Protein AF-A0A6P7JGG3-F1 (afdb_monomer_lite)

Secondary structure (DSSP, 8-state):
-------HHHHHHHHHHHHHHHHHHHHHHHHHHHHHHHHHHHHHHHHHHHHHHHHHHHHHHHHHHHH--SSS-HHHHHHHHHHHHHHHHHHHHHHHHHHHHHHHHHHHHHHHHHHHHHHHHHHHHHHT------HHHHHHHHHHHHHHHHHHHHHHHHHHHHHHHHHHHHHHHHTTGGGSS------------------------------------------------HHHHHHHHHHHHHHHHHHHT---

Structure (mmCIF, N/CA/C/O backbone):
data_AF-A0A6P7JGG3-F1
#
_entry.id   AF-A0A6P7JGG3-F1
#
loop_
_atom_site.group_PDB
_atom_site.id
_atom_site.type_symbol
_atom_site.label_atom_id
_atom_site.label_alt_id
_atom_site.label_comp_id
_atom_site.label_asym_id
_atom_site.label_entity_id
_atom_site.label_seq_id
_atom_site.pdbx_PDB_ins_code
_atom_site.Cartn_x
_atom_site.Cartn_y
_atom_site.Cartn_z
_atom_site.occupancy
_atom_site.B_iso_or_equiv
_atom_site.auth_seq_id
_atom_site.auth_comp_id
_atom_site.auth_asym_id
_atom_site.auth_atom_id
_atom_site.pdbx_PDB_model_num
ATOM 1 N N . MET A 1 1 ? 47.538 18.571 -33.234 1.00 37.59 1 MET A N 1
ATOM 2 C CA . MET A 1 1 ? 46.471 18.242 -32.267 1.00 37.59 1 MET A CA 1
ATOM 3 C C . MET A 1 1 ? 45.326 17.675 -33.091 1.00 37.59 1 MET A C 1
ATOM 5 O O . MET A 1 1 ? 44.664 18.436 -33.781 1.00 37.59 1 MET A O 1
ATOM 9 N N . ILE A 1 2 ? 45.233 16.349 -33.192 1.00 40.16 2 ILE A N 1
ATOM 10 C CA . ILE A 1 2 ? 44.242 15.682 -34.046 1.00 40.16 2 ILE A CA 1
ATOM 11 C C . ILE A 1 2 ? 42.928 15.669 -33.264 1.00 40.16 2 ILE A C 1
ATOM 13 O O . ILE A 1 2 ? 42.864 15.048 -32.204 1.00 40.16 2 ILE A O 1
ATOM 17 N N . LEU A 1 3 ? 41.918 16.399 -33.749 1.00 48.12 3 LEU A N 1
ATOM 18 C CA . LEU A 1 3 ? 40.534 16.155 -33.352 1.00 48.12 3 LEU A CA 1
ATOM 19 C C . LEU A 1 3 ? 40.230 14.716 -33.769 1.00 48.12 3 LEU A C 1
ATOM 21 O O . LEU A 1 3 ? 40.235 14.414 -34.960 1.00 48.12 3 LEU A O 1
ATOM 25 N N . GLY A 1 4 ? 40.063 13.829 -32.789 1.00 48.59 4 GLY A N 1
ATOM 26 C CA . GLY A 1 4 ? 39.589 12.477 -33.036 1.00 48.59 4 GLY A CA 1
ATOM 27 C C . GLY A 1 4 ? 38.212 12.570 -33.673 1.00 48.59 4 GLY A C 1
ATOM 28 O O . GLY A 1 4 ? 37.260 12.989 -33.018 1.00 48.59 4 GLY A O 1
ATOM 29 N N . ASP A 1 5 ? 38.147 12.246 -34.958 1.00 53.75 5 ASP A N 1
ATOM 30 C CA . ASP A 1 5 ? 36.911 12.100 -35.710 1.00 53.75 5 ASP A CA 1
ATOM 31 C C . ASP A 1 5 ? 36.180 10.889 -35.120 1.00 53.75 5 ASP A C 1
ATOM 33 O O . ASP A 1 5 ? 36.550 9.737 -35.359 1.00 53.75 5 ASP A O 1
ATOM 37 N N . VAL A 1 6 ? 35.249 11.146 -34.199 1.00 65.31 6 VAL A N 1
ATOM 38 C CA . VAL A 1 6 ? 34.440 10.089 -33.594 1.00 65.31 6 VAL A CA 1
ATOM 39 C C . VAL A 1 6 ? 33.504 9.595 -34.685 1.00 65.31 6 VAL A C 1
ATOM 41 O O . VAL A 1 6 ? 32.584 10.315 -35.067 1.00 65.31 6 VAL A O 1
ATOM 44 N N . ASP A 1 7 ? 33.764 8.386 -35.187 1.00 78.81 7 ASP A N 1
ATOM 45 C CA . ASP A 1 7 ? 32.981 7.750 -36.245 1.00 78.81 7 ASP A CA 1
ATOM 46 C C . ASP A 1 7 ? 31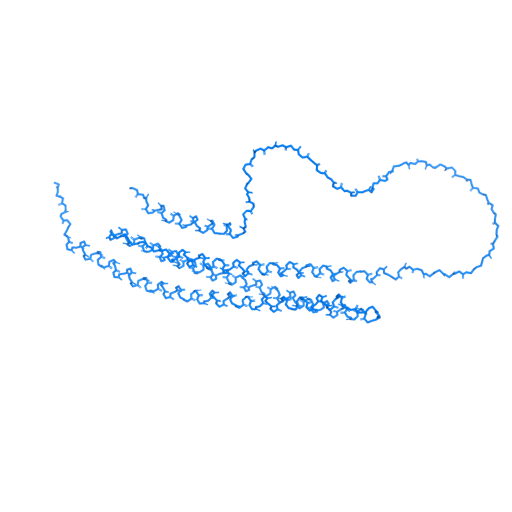.476 7.828 -35.914 1.00 78.81 7 ASP A C 1
ATOM 48 O O . ASP A 1 7 ? 31.027 7.194 -34.950 1.00 78.81 7 ASP A O 1
ATOM 52 N N . PRO A 1 8 ? 30.672 8.576 -36.691 1.00 74.50 8 PRO A N 1
ATOM 53 C CA . PRO A 1 8 ? 29.234 8.697 -36.470 1.00 74.50 8 PRO A CA 1
ATOM 54 C C . PRO A 1 8 ? 28.506 7.343 -36.448 1.00 74.50 8 PRO A C 1
ATOM 56 O O . PRO A 1 8 ? 27.479 7.212 -35.775 1.00 74.50 8 PRO A O 1
ATOM 59 N N . GLY A 1 9 ? 29.044 6.329 -37.141 1.00 77.94 9 GLY A N 1
ATOM 60 C CA . GLY A 1 9 ? 28.531 4.957 -37.129 1.00 77.94 9 GLY A CA 1
ATOM 61 C C . GLY A 1 9 ? 28.692 4.263 -35.773 1.00 77.94 9 GLY A C 1
ATOM 62 O O . GLY A 1 9 ? 27.780 3.558 -35.326 1.00 77.94 9 GLY A O 1
ATOM 63 N N . SER A 1 10 ? 29.800 4.522 -35.073 1.00 84.44 10 SER A N 1
ATOM 64 C CA . SER A 1 10 ? 30.042 4.018 -33.714 1.00 84.44 10 SER A CA 1
ATOM 65 C C . SER A 1 10 ? 29.063 4.616 -32.697 1.00 84.44 10 SER A C 1
ATOM 67 O O . SER A 1 10 ? 28.413 3.877 -31.963 1.00 84.44 10 SER A O 1
ATOM 69 N N . ILE A 1 11 ? 28.826 5.934 -32.757 1.00 88.25 11 ILE A N 1
ATOM 70 C CA . ILE A 1 11 ? 27.898 6.644 -31.858 1.00 88.25 11 ILE A CA 1
ATOM 71 C C . ILE A 1 11 ? 26.465 6.122 -32.012 1.00 88.25 11 ILE A C 1
ATOM 73 O O . ILE A 1 11 ? 25.738 5.967 -31.027 1.00 88.25 11 ILE A O 1
ATOM 77 N N . LEU A 1 12 ? 26.027 5.873 -33.250 1.00 90.06 12 LEU A N 1
ATOM 78 C CA . LEU A 1 12 ? 24.691 5.342 -33.515 1.00 90.06 12 LEU A CA 1
ATOM 79 C C . LEU A 1 12 ? 24.536 3.919 -32.967 1.00 90.06 12 LEU A C 1
ATOM 81 O O . LEU A 1 12 ? 23.508 3.601 -32.366 1.00 90.06 12 LEU A O 1
ATOM 85 N N . THR A 1 13 ? 25.562 3.087 -33.144 1.00 93.12 13 THR A N 1
ATOM 86 C CA . THR A 1 13 ? 25.585 1.707 -32.644 1.00 93.12 13 THR A CA 1
ATOM 87 C C . THR A 1 13 ? 25.530 1.677 -31.116 1.00 93.12 13 THR A C 1
ATOM 89 O O . THR A 1 13 ? 24.724 0.939 -30.550 1.00 93.12 13 THR A O 1
ATOM 92 N N . ASP A 1 14 ? 26.289 2.545 -30.447 1.00 91.31 14 ASP A N 1
ATOM 93 C CA . ASP A 1 14 ? 26.294 2.662 -28.986 1.00 91.31 14 ASP A CA 1
ATOM 94 C C . ASP A 1 14 ? 24.931 3.109 -28.441 1.00 91.31 14 ASP A C 1
ATOM 96 O O . ASP A 1 14 ? 24.417 2.542 -27.473 1.00 91.31 14 ASP A O 1
ATOM 100 N N . LYS A 1 15 ? 24.293 4.091 -29.092 1.00 92.31 15 LYS A N 1
ATOM 101 C CA . LYS A 1 15 ? 22.939 4.539 -28.727 1.00 92.31 15 LYS A CA 1
ATOM 102 C C . LYS A 1 15 ? 21.902 3.436 -28.916 1.00 92.31 15 LYS A C 1
ATOM 104 O O . LYS A 1 15 ? 21.047 3.259 -28.049 1.00 92.31 15 LYS A O 1
ATOM 109 N N . LEU A 1 16 ? 21.981 2.682 -30.012 1.00 93.31 16 LEU A N 1
ATOM 110 C CA . LEU A 1 16 ? 21.083 1.555 -30.256 1.00 93.31 16 LEU A CA 1
ATOM 111 C C . LEU A 1 16 ? 21.273 0.462 -29.197 1.00 93.31 16 LEU A C 1
ATOM 113 O O . LEU A 1 16 ? 20.293 -0.025 -28.635 1.00 93.31 16 LEU A O 1
ATOM 117 N N . GLN A 1 17 ? 22.520 0.127 -28.867 1.00 95.06 17 GLN A N 1
ATOM 118 C CA . GLN A 1 17 ? 22.839 -0.853 -27.831 1.00 95.06 17 GLN A CA 1
ATOM 119 C C . GLN A 1 17 ? 22.318 -0.419 -26.453 1.00 95.06 17 GLN A C 1
ATOM 121 O O . GLN A 1 17 ? 21.745 -1.230 -25.714 1.00 95.06 17 GLN A O 1
ATOM 126 N N . LEU A 1 18 ? 22.460 0.867 -26.121 1.00 93.62 18 LEU A N 1
ATOM 127 C CA . LEU A 1 18 ? 21.906 1.450 -24.903 1.00 93.62 18 LEU A CA 1
ATOM 128 C C . LEU A 1 18 ? 20.377 1.331 -24.873 1.00 93.62 18 LEU A C 1
ATOM 130 O O . LEU A 1 18 ? 19.822 0.882 -23.870 1.00 93.62 18 LEU A O 1
ATOM 134 N N . MET A 1 19 ? 19.693 1.671 -25.971 1.00 93.56 19 MET A N 1
ATOM 135 C CA . MET A 1 19 ? 18.235 1.543 -26.080 1.00 93.56 19 MET A CA 1
ATOM 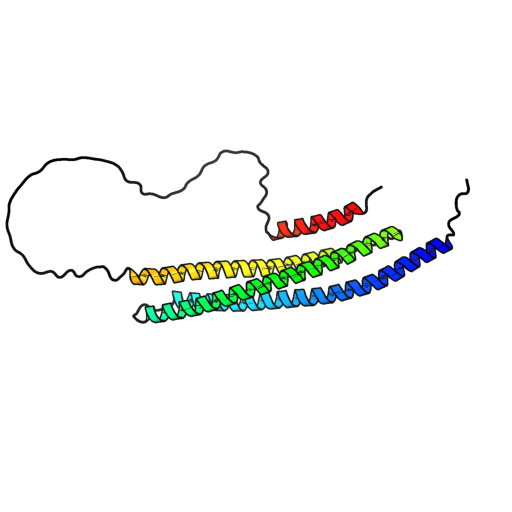136 C C . MET A 1 19 ? 17.771 0.091 -25.933 1.00 93.56 19 MET A C 1
ATOM 138 O O . MET A 1 19 ? 16.826 -0.171 -25.191 1.00 93.56 19 MET A O 1
ATOM 142 N N . CYS A 1 20 ? 18.447 -0.860 -26.581 1.00 95.56 20 CYS A N 1
ATOM 143 C CA . CYS A 1 20 ? 18.144 -2.287 -26.457 1.00 95.56 20 CYS A CA 1
ATOM 144 C C . CYS A 1 20 ? 18.268 -2.765 -25.003 1.00 95.56 20 CYS A C 1
ATOM 146 O O . CYS A 1 20 ? 17.348 -3.390 -24.473 1.00 95.56 20 CYS A O 1
ATOM 148 N N . THR A 1 21 ? 19.367 -2.407 -24.336 1.00 95.94 21 THR A N 1
ATOM 149 C CA . THR A 1 21 ? 19.616 -2.757 -22.928 1.00 95.94 21 THR A CA 1
ATOM 150 C C . THR A 1 21 ? 18.568 -2.131 -22.006 1.00 95.94 21 THR A C 1
ATOM 152 O O . THR A 1 21 ? 18.028 -2.792 -21.115 1.00 95.94 21 THR A O 1
ATOM 155 N N . TYR A 1 22 ? 18.231 -0.862 -22.244 1.00 95.50 22 TYR A N 1
ATOM 156 C CA . TYR A 1 22 ? 17.195 -0.151 -21.508 1.00 95.50 22 TYR A CA 1
ATOM 157 C C . TYR A 1 22 ? 15.828 -0.824 -21.642 1.00 95.50 22 TYR A C 1
ATOM 159 O O . TYR A 1 22 ? 15.164 -1.041 -20.632 1.00 95.50 22 TYR A O 1
ATOM 167 N N . LEU A 1 23 ? 15.408 -1.184 -22.858 1.00 96.12 23 LEU A N 1
ATOM 168 C CA . LEU A 1 23 ? 14.112 -1.824 -23.090 1.00 96.12 23 LEU A CA 1
ATOM 169 C C . LEU A 1 23 ? 14.029 -3.193 -22.407 1.00 96.12 23 LEU A C 1
ATOM 171 O O . LEU A 1 23 ? 13.027 -3.485 -21.755 1.00 96.12 23 LEU A O 1
ATOM 175 N N . GLN A 1 24 ? 15.094 -3.994 -22.480 1.00 97.31 24 GLN A N 1
ATOM 176 C CA . GLN A 1 24 ? 15.172 -5.279 -21.778 1.00 97.31 24 GLN A CA 1
ATOM 177 C C . GLN A 1 24 ? 15.047 -5.103 -20.261 1.00 97.31 24 GLN A C 1
ATOM 179 O O . GLN A 1 24 ? 14.218 -5.761 -19.626 1.00 97.31 24 GLN A O 1
ATOM 184 N N . LYS A 1 25 ? 15.811 -4.168 -19.678 1.00 96.38 25 LYS A N 1
ATOM 185 C CA . LYS A 1 25 ? 15.722 -3.849 -18.248 1.00 96.38 25 LYS A CA 1
ATOM 186 C C . LYS A 1 25 ? 14.329 -3.335 -17.880 1.00 96.38 25 LYS A C 1
ATOM 188 O O . LYS A 1 25 ? 13.762 -3.778 -16.887 1.00 96.38 25 LYS A O 1
ATOM 193 N N . ARG A 1 26 ? 13.751 -2.449 -18.696 1.00 96.12 26 ARG A N 1
ATOM 194 C CA . ARG A 1 26 ? 12.430 -1.851 -18.469 1.00 96.12 26 ARG A CA 1
ATOM 195 C C . ARG A 1 26 ? 11.332 -2.908 -18.432 1.00 96.12 26 ARG A C 1
ATOM 197 O O . ARG A 1 26 ? 10.485 -2.830 -17.550 1.00 96.12 26 ARG A O 1
ATOM 204 N N . ILE A 1 27 ? 11.358 -3.898 -19.326 1.00 98.00 27 ILE A N 1
ATOM 205 C CA . ILE A 1 27 ? 10.413 -5.025 -19.291 1.00 98.00 27 ILE A CA 1
ATOM 206 C C . ILE A 1 27 ? 10.531 -5.769 -17.957 1.00 98.00 27 ILE A C 1
ATOM 208 O O . ILE A 1 27 ? 9.524 -5.969 -17.284 1.00 98.00 27 ILE A O 1
ATOM 212 N N . GLY A 1 28 ? 11.753 -6.111 -17.536 1.00 98.19 28 GLY A N 1
ATOM 213 C CA . GLY A 1 28 ? 11.986 -6.787 -16.257 1.00 98.19 28 GLY A CA 1
ATOM 214 C C . GLY A 1 28 ? 11.465 -5.987 -15.060 1.00 98.19 28 GLY A C 1
ATOM 215 O O . GLY A 1 28 ? 10.723 -6.519 -14.236 1.00 98.19 28 GLY A O 1
ATOM 216 N N . THR A 1 29 ? 11.785 -4.694 -14.994 1.00 97.94 29 THR A N 1
ATOM 217 C CA . THR A 1 29 ? 11.333 -3.817 -13.907 1.00 97.94 29 THR A CA 1
ATOM 218 C C . THR A 1 29 ? 9.812 -3.632 -13.909 1.00 97.94 29 THR A C 1
ATOM 220 O O . THR A 1 29 ? 9.207 -3.631 -12.841 1.00 97.94 29 THR A O 1
ATOM 223 N N . LEU A 1 30 ? 9.170 -3.538 -15.079 1.00 98.12 30 LEU A N 1
ATOM 224 C CA . LEU A 1 30 ? 7.706 -3.482 -15.188 1.00 98.12 30 LEU A CA 1
ATOM 225 C C . LEU A 1 30 ? 7.044 -4.789 -14.733 1.00 98.12 30 LEU A C 1
ATOM 227 O O . LEU A 1 30 ? 6.028 -4.749 -14.046 1.00 98.12 30 LEU A O 1
ATOM 231 N N . CYS A 1 31 ? 7.625 -5.949 -15.047 1.00 98.44 31 CYS A N 1
ATOM 232 C CA . CYS A 1 31 ? 7.137 -7.223 -14.520 1.00 98.44 31 CYS A CA 1
ATOM 233 C C . CYS A 1 31 ? 7.241 -7.286 -12.991 1.00 98.44 31 CYS A C 1
ATOM 235 O O . CYS A 1 31 ? 6.327 -7.785 -12.338 1.00 98.44 31 CYS A O 1
ATOM 237 N N . THR A 1 32 ? 8.329 -6.772 -12.411 1.00 98.38 32 THR A N 1
ATOM 238 C CA . THR A 1 32 ? 8.454 -6.643 -10.952 1.00 98.38 32 THR A CA 1
ATOM 239 C C . THR A 1 32 ? 7.405 -5.686 -10.393 1.00 98.38 32 THR A C 1
ATOM 241 O O . THR A 1 32 ? 6.782 -6.022 -9.391 1.00 98.38 32 THR A O 1
ATOM 244 N N . LEU A 1 33 ? 7.152 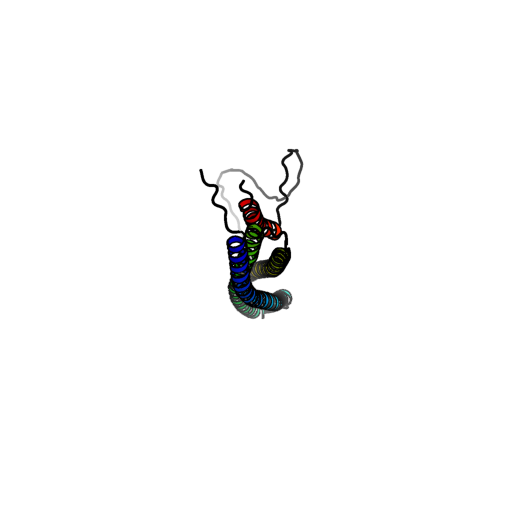-4.552 -11.061 1.00 98.38 33 LEU A N 1
ATOM 245 C CA . LEU A 1 33 ? 6.128 -3.587 -10.652 1.00 98.38 33 LEU A CA 1
ATOM 246 C C . LEU A 1 33 ? 4.747 -4.239 -10.560 1.00 98.38 33 LEU A C 1
ATOM 248 O O . LEU A 1 33 ? 4.066 -4.065 -9.559 1.00 98.38 33 LEU A O 1
ATOM 252 N N . ILE A 1 34 ? 4.356 -5.013 -11.574 1.00 98.31 34 ILE A N 1
ATOM 253 C CA . ILE A 1 34 ? 3.061 -5.710 -11.597 1.00 98.31 34 ILE A CA 1
ATOM 254 C C . ILE A 1 34 ? 2.919 -6.649 -10.394 1.00 98.31 34 ILE A C 1
ATOM 256 O O . ILE A 1 34 ? 1.852 -6.715 -9.792 1.00 98.31 34 ILE A O 1
ATOM 260 N N . LYS A 1 35 ? 3.991 -7.358 -10.021 1.00 98.12 35 LYS A N 1
ATOM 261 C CA . LYS A 1 35 ? 3.973 -8.269 -8.868 1.00 98.12 35 LYS A CA 1
ATOM 262 C C . LYS A 1 35 ? 3.781 -7.514 -7.556 1.00 98.12 35 LYS A C 1
ATOM 264 O O . LYS A 1 35 ? 2.840 -7.807 -6.831 1.00 98.12 35 LYS A O 1
ATOM 269 N N . VAL A 1 36 ? 4.627 -6.516 -7.288 1.00 97.94 36 VAL A N 1
ATOM 270 C CA . VAL A 1 36 ? 4.551 -5.751 -6.030 1.00 97.94 36 VAL A CA 1
ATOM 271 C C . VAL A 1 36 ? 3.258 -4.938 -5.925 1.00 97.94 36 VAL A C 1
ATOM 273 O O . VAL A 1 36 ? 2.760 -4.738 -4.823 1.00 97.94 36 VAL A O 1
ATOM 276 N N . GLN A 1 37 ? 2.685 -4.515 -7.057 1.00 97.88 37 GLN A N 1
ATOM 277 C CA . GLN A 1 37 ? 1.348 -3.922 -7.112 1.00 97.88 37 GLN A CA 1
ATOM 278 C C . GLN A 1 37 ? 0.261 -4.917 -6.726 1.00 97.88 37 GLN A C 1
ATOM 280 O O . GLN A 1 37 ? -0.554 -4.611 -5.865 1.00 97.88 37 GLN A O 1
ATOM 285 N N . GLY A 1 38 ? 0.283 -6.123 -7.298 1.00 97.94 38 GLY A N 1
ATOM 286 C CA . GLY A 1 38 ? -0.667 -7.171 -6.926 1.00 97.94 38 GLY A CA 1
ATOM 287 C C . GLY A 1 38 ? -0.612 -7.511 -5.434 1.00 97.94 38 GLY A C 1
ATOM 288 O O . GLY A 1 38 ? -1.657 -7.635 -4.798 1.00 97.94 38 GLY A O 1
ATOM 289 N N . ASP A 1 39 ? 0.591 -7.597 -4.860 1.00 97.75 39 ASP A N 1
ATOM 290 C CA . ASP A 1 39 ? 0.777 -7.850 -3.426 1.00 97.75 39 ASP A CA 1
ATOM 291 C C . ASP A 1 39 ? 0.241 -6.689 -2.567 1.00 97.75 39 ASP A C 1
ATOM 293 O O . ASP A 1 39 ? -0.447 -6.912 -1.567 1.00 97.75 39 ASP A O 1
ATOM 297 N N . PHE A 1 40 ? 0.505 -5.443 -2.975 1.00 98.06 40 PHE A N 1
ATOM 298 C CA . PHE A 1 40 ? -0.012 -4.251 -2.304 1.00 98.06 40 PHE A CA 1
ATOM 299 C C . PHE A 1 40 ? -1.546 -4.188 -2.346 1.00 98.06 40 PHE A C 1
ATOM 301 O O . PHE A 1 40 ? -2.178 -4.076 -1.296 1.00 98.06 40 PHE A O 1
ATOM 308 N N . GLU A 1 41 ? -2.153 -4.324 -3.526 1.00 97.69 41 GLU A N 1
ATOM 309 C CA . GLU A 1 41 ? -3.609 -4.299 -3.707 1.00 97.69 41 GLU A CA 1
ATOM 310 C C . GLU A 1 41 ? -4.301 -5.412 -2.911 1.00 97.69 41 GLU A C 1
ATOM 312 O O . GLU A 1 41 ? -5.319 -5.178 -2.249 1.00 97.69 41 GLU A O 1
ATOM 317 N N . ALA A 1 42 ? -3.738 -6.626 -2.931 1.00 97.44 42 ALA A N 1
ATOM 318 C CA . ALA A 1 42 ? -4.243 -7.741 -2.143 1.00 97.44 42 ALA A CA 1
ATOM 319 C C . ALA A 1 42 ? -4.191 -7.424 -0.643 1.00 97.44 42 ALA A C 1
ATOM 321 O O . ALA A 1 42 ? -5.184 -7.631 0.055 1.00 97.44 42 ALA A O 1
ATOM 322 N N . SER A 1 43 ? -3.076 -6.865 -0.161 1.00 97.00 43 SER A N 1
ATOM 323 C CA . SER A 1 43 ? -2.912 -6.472 1.240 1.00 97.00 43 SER A CA 1
ATOM 324 C C . SER A 1 43 ? -3.864 -5.346 1.659 1.00 97.00 43 SER A C 1
ATOM 326 O O . SER A 1 43 ? -4.407 -5.395 2.762 1.00 97.00 43 SER A O 1
ATOM 328 N N . VAL A 1 44 ? -4.090 -4.338 0.809 1.00 97.38 44 VAL A N 1
ATOM 329 C CA . VAL A 1 44 ? -5.046 -3.245 1.066 1.00 97.38 44 VAL A CA 1
ATOM 330 C C . VAL A 1 44 ? -6.463 -3.798 1.170 1.00 97.38 44 VAL A C 1
ATOM 332 O O . VAL A 1 44 ? -7.182 -3.501 2.124 1.00 97.38 44 VAL A O 1
ATOM 335 N N . LYS A 1 45 ? -6.868 -4.636 0.211 1.00 96.12 45 LYS A N 1
ATOM 336 C CA . LYS A 1 45 ? -8.203 -5.243 0.190 1.00 96.12 45 LYS A CA 1
ATOM 337 C C . LYS A 1 45 ? -8.448 -6.113 1.420 1.00 96.12 45 LYS A C 1
ATOM 339 O O . LYS A 1 45 ? -9.498 -6.005 2.048 1.00 96.12 45 LYS A O 1
ATOM 344 N N . ASP A 1 46 ? -7.472 -6.948 1.757 1.00 94.44 46 ASP A N 1
ATOM 345 C CA . ASP A 1 46 ? -7.476 -7.809 2.935 1.00 94.44 46 ASP A CA 1
ATOM 346 C C . ASP A 1 46 ? -7.630 -6.983 4.230 1.00 94.44 46 ASP A C 1
ATOM 348 O O . ASP A 1 46 ? -8.463 -7.295 5.087 1.00 94.44 46 ASP A O 1
ATOM 352 N N . MET A 1 47 ? -6.903 -5.865 4.337 1.00 95.50 47 MET A N 1
ATOM 353 C CA . MET A 1 47 ? -7.030 -4.933 5.457 1.00 95.50 47 MET A CA 1
ATOM 354 C C . MET A 1 47 ? -8.410 -4.279 5.539 1.00 95.50 47 MET A C 1
ATOM 356 O O . MET A 1 47 ? -9.001 -4.291 6.614 1.00 95.50 47 MET A O 1
ATOM 360 N N . LEU A 1 48 ? -8.944 -3.740 4.439 1.00 94.12 48 LEU A N 1
ATOM 361 C CA . LEU A 1 48 ? -10.263 -3.093 4.434 1.00 94.12 48 LEU A CA 1
ATOM 362 C C . LEU A 1 48 ? -11.371 -4.063 4.866 1.00 94.12 48 LEU A C 1
ATOM 364 O O . LEU A 1 48 ? -12.160 -3.737 5.747 1.00 94.12 48 LEU A O 1
ATOM 368 N N . GLN A 1 49 ? -11.373 -5.283 4.323 1.00 92.38 49 GLN A N 1
ATOM 369 C CA . GLN A 1 49 ? -12.339 -6.315 4.713 1.00 92.38 49 GLN A CA 1
ATOM 370 C C . GLN A 1 49 ? -12.205 -6.707 6.190 1.00 92.38 49 GLN A C 1
ATOM 372 O O . GLN A 1 49 ? -13.204 -6.922 6.877 1.00 92.38 49 GLN A O 1
ATOM 377 N N . GLY A 1 50 ? -10.970 -6.792 6.691 1.00 93.25 50 GLY A N 1
ATOM 378 C CA . GLY A 1 50 ? -10.705 -7.056 8.103 1.00 93.25 50 GLY A CA 1
ATOM 379 C C . GLY A 1 50 ? -11.207 -5.941 9.024 1.00 93.25 50 GLY A C 1
ATOM 380 O O . GLY A 1 50 ? -11.797 -6.227 10.065 1.00 93.25 50 GLY A O 1
ATOM 381 N N . LEU A 1 51 ? -11.020 -4.679 8.625 1.00 94.31 51 LEU A N 1
ATOM 382 C CA . LEU A 1 51 ? -11.496 -3.513 9.370 1.00 94.31 51 LEU A CA 1
ATOM 383 C C . LEU A 1 51 ? -13.020 -3.495 9.484 1.00 94.31 51 LEU A C 1
ATOM 385 O O . LEU A 1 51 ? -13.521 -3.309 10.589 1.00 94.31 51 LEU A O 1
ATOM 389 N N . ASP A 1 52 ? -13.746 -3.749 8.394 1.00 93.00 52 ASP A N 1
ATOM 390 C CA . ASP A 1 52 ? -15.214 -3.816 8.415 1.00 93.00 52 ASP A CA 1
ATOM 391 C C . ASP A 1 52 ? -15.710 -4.880 9.412 1.00 93.00 52 ASP A C 1
ATOM 393 O O . ASP A 1 52 ? -16.615 -4.637 10.214 1.00 93.00 52 ASP A O 1
ATOM 397 N N . GLY A 1 53 ? -15.069 -6.055 9.420 1.00 92.62 53 GLY A N 1
ATOM 398 C CA . GLY A 1 53 ? -15.402 -7.138 10.346 1.00 92.62 53 GLY A CA 1
ATOM 399 C C . GLY A 1 53 ? -15.091 -6.819 11.812 1.00 92.62 53 GLY A C 1
ATOM 400 O O . GLY A 1 53 ? -15.824 -7.253 12.702 1.00 92.62 53 GLY A O 1
ATOM 401 N N . LEU A 1 54 ? -14.020 -6.070 12.083 1.00 93.44 54 LEU A N 1
ATOM 402 C CA . LEU A 1 54 ? -13.679 -5.633 13.438 1.00 93.44 54 LEU A CA 1
ATOM 4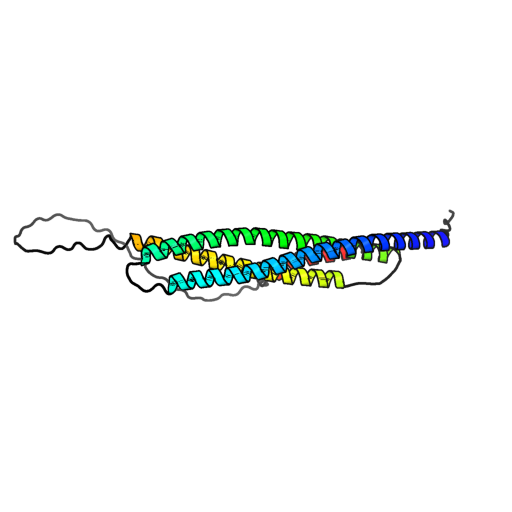03 C C . LEU A 1 54 ? -14.603 -4.525 13.942 1.00 93.44 54 LEU A C 1
ATOM 405 O O . LEU A 1 54 ? -14.983 -4.543 15.111 1.00 93.44 54 LEU A O 1
ATOM 409 N N . TRP A 1 55 ? -14.994 -3.598 13.068 1.00 95.56 55 TRP A N 1
ATOM 410 C CA . TRP A 1 55 ? -15.976 -2.567 13.387 1.00 95.56 55 TRP A CA 1
ATOM 411 C C . TRP A 1 55 ? -17.308 -3.174 13.824 1.00 95.56 55 TRP A C 1
ATOM 413 O O . TRP A 1 55 ? -17.822 -2.810 14.880 1.00 95.56 55 TRP A O 1
ATOM 423 N N . ALA A 1 56 ? -17.812 -4.158 13.076 1.00 93.75 56 ALA A N 1
ATOM 424 C CA . ALA A 1 56 ? -19.043 -4.863 13.428 1.00 93.75 56 ALA A CA 1
ATOM 425 C C . ALA A 1 56 ? -18.950 -5.569 14.796 1.00 93.75 56 ALA A C 1
ATOM 427 O O . ALA A 1 56 ? -19.876 -5.488 15.603 1.00 93.75 56 ALA A O 1
ATOM 428 N N . GLN A 1 57 ? -17.818 -6.220 15.091 1.00 92.06 57 GLN A N 1
ATOM 429 C CA . GLN A 1 57 ? -17.589 -6.873 16.388 1.00 92.06 57 GLN A CA 1
ATOM 430 C C . GLN A 1 57 ? -17.531 -5.872 17.546 1.00 92.06 57 GLN A C 1
ATOM 432 O O . GLN A 1 57 ? -18.087 -6.131 18.616 1.00 92.06 57 GLN A O 1
ATOM 437 N N . LEU A 1 58 ? -16.862 -4.733 17.346 1.00 93.44 58 LEU A N 1
ATOM 438 C CA . LEU A 1 58 ? -16.780 -3.680 18.354 1.00 93.44 58 LEU A CA 1
ATOM 439 C C . LEU A 1 58 ? -18.163 -3.076 18.637 1.00 93.44 58 LEU A C 1
ATOM 441 O O . LEU A 1 58 ? -18.512 -2.872 19.799 1.00 93.44 58 LEU A O 1
ATOM 445 N N . GLU A 1 59 ? -18.967 -2.840 17.599 1.00 93.12 59 GLU A N 1
ATOM 446 C CA . GLU A 1 59 ? -20.340 -2.347 17.740 1.00 93.12 59 GLU A CA 1
ATOM 447 C C . GLU A 1 59 ? -21.230 -3.347 18.493 1.00 93.12 59 GLU A C 1
ATOM 449 O O . GLU A 1 59 ? -21.937 -2.962 19.426 1.00 93.12 59 GLU A O 1
ATOM 454 N N . GLU A 1 60 ? -21.148 -4.640 18.163 1.00 91.00 60 GLU A N 1
ATOM 455 C CA . GLU A 1 60 ? -21.878 -5.695 18.874 1.00 91.00 60 GLU A CA 1
ATOM 456 C C . GLU A 1 60 ? -21.488 -5.750 20.359 1.00 91.00 60 GLU A C 1
ATOM 458 O O . GLU A 1 60 ? -22.350 -5.835 21.240 1.00 91.00 60 GLU A O 1
ATOM 463 N N . LEU A 1 61 ? -20.190 -5.682 20.664 1.00 89.19 61 LEU A N 1
ATOM 464 C CA . LEU A 1 61 ? -19.691 -5.628 22.037 1.00 89.19 61 LEU A CA 1
ATOM 465 C C . LEU A 1 61 ? -20.219 -4.401 22.784 1.00 89.19 61 LEU A C 1
ATOM 467 O O . LEU A 1 61 ? -20.729 -4.530 23.900 1.00 89.19 61 LEU A O 1
ATOM 471 N N . HIS A 1 62 ? -20.163 -3.229 22.156 1.00 88.50 62 HIS A N 1
ATOM 472 C CA . HIS A 1 62 ? -20.677 -1.993 22.732 1.00 88.50 62 HIS A CA 1
ATOM 473 C C . HIS A 1 62 ? -22.192 -2.065 22.989 1.00 88.50 62 HIS A C 1
ATOM 475 O O . HIS A 1 62 ? -22.666 -1.671 24.060 1.00 88.50 62 HIS A O 1
ATOM 481 N N . ALA A 1 63 ? -22.964 -2.634 22.060 1.00 86.50 63 ALA A N 1
ATOM 482 C CA . ALA A 1 63 ? -24.398 -2.866 22.224 1.00 86.50 63 ALA A CA 1
ATOM 483 C C . ALA A 1 63 ? -24.696 -3.819 23.393 1.00 86.50 63 ALA A C 1
ATOM 485 O O . ALA A 1 63 ? -25.594 -3.557 24.193 1.00 86.50 63 ALA A O 1
ATOM 486 N N . ARG A 1 64 ? -23.917 -4.897 23.556 1.00 84.31 64 ARG A N 1
ATOM 487 C CA . ARG A 1 64 ? -24.081 -5.838 24.677 1.00 84.31 64 ARG A CA 1
ATOM 488 C C . ARG A 1 64 ? -23.838 -5.180 26.035 1.00 84.31 64 ARG A C 1
ATOM 490 O O . ARG A 1 64 ? -24.600 -5.448 26.957 1.00 84.31 64 ARG A O 1
ATOM 497 N N . VAL A 1 65 ? -22.846 -4.294 26.150 1.00 81.12 65 VAL A N 1
ATOM 498 C CA . VAL A 1 65 ? -22.578 -3.533 27.389 1.00 81.12 65 VAL A CA 1
ATOM 499 C C . VAL A 1 65 ? -23.679 -2.518 27.686 1.00 81.12 65 VAL A C 1
ATOM 501 O O . VAL A 1 65 ? -24.091 -2.353 28.833 1.00 81.12 65 VAL A O 1
ATOM 504 N N . THR A 1 66 ? -24.161 -1.819 26.661 1.00 77.12 66 THR A N 1
ATOM 505 C CA . THR A 1 66 ? -25.116 -0.715 26.834 1.00 77.12 66 THR A CA 1
ATOM 506 C C . THR A 1 66 ? -26.562 -1.182 27.010 1.00 77.12 66 THR A C 1
ATOM 508 O O . THR A 1 66 ? -27.334 -0.514 27.698 1.00 77.12 66 THR A O 1
ATOM 511 N N . LEU A 1 67 ? -26.943 -2.332 26.443 1.00 70.88 67 LEU A N 1
ATOM 512 C CA . LEU A 1 67 ? -28.318 -2.850 26.463 1.00 70.88 67 LEU A CA 1
ATOM 513 C C . LEU A 1 67 ? -28.586 -3.893 27.560 1.00 70.88 67 LEU A C 1
ATOM 515 O O . LEU A 1 67 ? -29.728 -4.344 27.701 1.00 70.88 67 LEU A O 1
ATOM 519 N N . THR A 1 68 ? -27.586 -4.299 28.352 1.00 62.47 68 THR A N 1
ATOM 520 C CA . THR A 1 68 ? -27.798 -5.262 29.444 1.00 62.47 68 THR A CA 1
ATOM 521 C C . THR A 1 68 ? -28.788 -4.725 30.483 1.00 62.47 68 THR A C 1
ATOM 523 O O . THR A 1 68 ? -28.513 -3.793 31.235 1.00 62.47 68 THR A O 1
ATOM 526 N N . LYS A 1 69 ? -29.983 -5.328 30.511 1.00 53.47 69 LYS A N 1
ATOM 527 C CA . LYS A 1 69 ? -31.099 -4.968 31.393 1.00 53.47 69 LYS A CA 1
ATOM 528 C C . LYS A 1 69 ? -30.748 -5.246 32.858 1.00 53.47 69 LYS A C 1
ATOM 530 O O . LYS A 1 69 ? -30.406 -6.372 33.214 1.00 53.47 69 LYS A O 1
ATOM 535 N N . ARG A 1 70 ? -30.918 -4.218 33.695 1.00 50.50 70 ARG A N 1
ATOM 536 C CA . ARG A 1 70 ? -30.652 -4.219 35.138 1.00 50.50 70 ARG A CA 1
ATOM 537 C C . ARG A 1 70 ? -31.378 -5.359 35.860 1.00 50.50 70 ARG A C 1
ATOM 539 O O . ARG A 1 70 ? -32.603 -5.336 35.969 1.00 50.50 70 ARG A O 1
ATOM 546 N N . GLY A 1 71 ? -30.629 -6.342 36.360 1.00 47.94 71 GLY A N 1
ATOM 547 C CA . GLY A 1 71 ? -31.173 -7.441 37.162 1.00 47.94 71 GLY A CA 1
ATOM 548 C C . GLY A 1 71 ? -30.241 -8.647 37.270 1.00 47.94 71 GLY A C 1
ATOM 549 O O . GLY A 1 71 ? -30.229 -9.469 36.364 1.00 47.94 71 GLY A O 1
ATOM 550 N N . SER A 1 72 ? -29.486 -8.722 38.378 1.00 49.66 72 SER A N 1
ATOM 551 C CA . SER A 1 72 ? -28.780 -9.866 39.017 1.00 49.66 72 SER A CA 1
ATOM 552 C C . SER A 1 72 ? -27.918 -10.844 38.190 1.00 49.66 72 SER A C 1
ATOM 554 O O . SER A 1 72 ? -27.127 -11.581 38.771 1.00 49.66 72 SER A O 1
ATOM 556 N N . ARG A 1 73 ? -27.975 -10.827 36.856 1.00 54.38 73 ARG A N 1
ATOM 557 C CA . ARG A 1 73 ? -27.118 -11.574 35.917 1.00 54.38 73 ARG A CA 1
ATOM 558 C C . ARG A 1 73 ? -25.915 -10.749 35.430 1.00 54.38 73 ARG A C 1
ATOM 560 O O . ARG A 1 73 ? -25.141 -11.221 34.603 1.00 54.38 73 ARG A O 1
ATOM 567 N N . GLU A 1 74 ? -25.767 -9.527 35.946 1.00 60.16 74 GLU A N 1
ATOM 568 C CA . GLU A 1 74 ? -24.826 -8.497 35.482 1.00 60.16 74 GLU A CA 1
ATOM 569 C C . GLU A 1 74 ? -23.351 -8.900 35.634 1.00 60.16 74 GLU A C 1
ATOM 571 O O . GLU A 1 74 ? -22.573 -8.659 34.721 1.00 60.16 74 GLU A O 1
ATOM 576 N N . GLN A 1 75 ? -22.945 -9.574 36.717 1.00 60.72 75 GLN A N 1
ATOM 577 C CA . GLN A 1 75 ? -21.531 -9.951 36.904 1.00 60.72 75 GLN A CA 1
ATOM 578 C C . GLN A 1 75 ? -21.049 -11.028 35.921 1.00 60.72 75 GLN A C 1
ATOM 580 O O . GLN A 1 75 ? -19.948 -10.919 35.388 1.00 60.72 75 GLN A O 1
ATOM 585 N N . VAL A 1 76 ? -21.877 -12.040 35.635 1.00 59.31 76 VAL A N 1
ATOM 586 C CA . VAL A 1 76 ? -21.541 -13.089 34.652 1.00 59.31 76 VAL A CA 1
ATOM 587 C C . VAL A 1 76 ? -21.558 -12.521 33.227 1.00 59.31 76 VAL A C 1
ATOM 589 O O . VAL A 1 76 ? -20.733 -12.910 32.405 1.00 59.31 76 VAL A O 1
ATOM 592 N N . ALA A 1 77 ? -22.448 -11.561 32.944 1.00 71.44 77 ALA A N 1
ATOM 593 C CA . ALA A 1 77 ? -22.494 -10.868 31.657 1.00 71.44 77 ALA A CA 1
ATOM 594 C C . ALA A 1 77 ? -21.256 -9.982 31.424 1.00 71.44 77 ALA A C 1
ATOM 596 O O . ALA A 1 77 ? -20.689 -10.014 30.336 1.00 71.44 77 ALA A O 1
ATOM 597 N N . VAL A 1 78 ? -20.792 -9.253 32.446 1.00 74.19 78 VAL A N 1
ATOM 598 C CA . VAL A 1 78 ? -19.592 -8.404 32.349 1.00 74.19 78 VAL A CA 1
ATOM 599 C C . VAL A 1 78 ? -18.323 -9.239 32.167 1.00 74.19 78 VAL A C 1
ATOM 601 O O . VAL A 1 78 ? -17.503 -8.900 31.323 1.00 74.19 78 VAL A O 1
ATOM 604 N N . ALA A 1 79 ? -18.173 -10.358 32.884 1.00 77.50 79 ALA A N 1
ATOM 605 C CA . ALA A 1 79 ? -17.010 -11.237 32.722 1.00 77.50 79 ALA A CA 1
ATOM 606 C C . ALA A 1 79 ? -16.928 -11.865 31.316 1.00 77.50 79 ALA A C 1
ATOM 608 O O . ALA A 1 79 ? -15.842 -11.960 30.746 1.00 77.50 79 ALA A O 1
ATOM 609 N N . LEU A 1 80 ? -18.071 -12.251 30.736 1.00 80.94 80 LEU A N 1
ATOM 610 C CA . LEU A 1 80 ? -18.132 -12.768 29.365 1.00 80.94 80 LEU A CA 1
ATOM 611 C C . LEU A 1 80 ? -17.740 -11.692 28.342 1.00 80.94 80 LEU A C 1
ATOM 613 O O . LEU A 1 80 ? -16.922 -11.943 27.465 1.00 80.94 80 LEU A O 1
ATOM 617 N N . VAL A 1 81 ? -18.277 -10.478 28.489 1.00 84.00 81 VAL A N 1
ATOM 618 C CA . VAL A 1 81 ? -17.941 -9.349 27.611 1.00 84.00 81 VAL A CA 1
ATOM 619 C C . VAL A 1 81 ? -16.468 -8.950 27.738 1.00 84.00 81 VAL A C 1
ATOM 621 O O . VAL A 1 81 ? -15.845 -8.613 26.735 1.00 84.00 81 VAL A O 1
ATOM 624 N N . GLN A 1 82 ? -15.892 -9.024 28.940 1.00 83.06 82 GLN A N 1
ATOM 625 C CA . GLN A 1 82 ? -14.468 -8.772 29.163 1.00 83.06 82 GLN A CA 1
ATOM 626 C C . GLN A 1 82 ? -13.599 -9.760 28.372 1.00 83.06 82 GLN A C 1
ATOM 628 O O . GLN A 1 82 ? -12.671 -9.345 27.683 1.00 83.06 82 GLN A O 1
ATOM 633 N N . SER A 1 83 ? -13.933 -11.053 28.423 1.00 86.25 83 SER A N 1
ATOM 634 C CA . SER A 1 83 ? -13.206 -12.090 27.684 1.00 86.25 83 SER A CA 1
ATOM 635 C C . SER A 1 83 ? -13.332 -11.919 26.165 1.00 86.25 83 SER A C 1
ATOM 637 O O . SER A 1 83 ? -12.338 -12.033 25.446 1.00 86.25 83 SER A O 1
ATOM 639 N N . ASP A 1 84 ? -14.524 -11.584 25.668 1.00 86.19 84 ASP A N 1
ATOM 640 C CA . ASP A 1 84 ? -14.730 -11.298 24.244 1.00 86.19 84 ASP A CA 1
ATOM 641 C C . ASP A 1 84 ? -13.953 -10.046 23.797 1.00 86.19 84 ASP A C 1
ATOM 643 O O . ASP A 1 84 ? -13.408 -10.009 22.692 1.00 86.19 84 ASP A O 1
ATOM 647 N N . ALA A 1 85 ? -13.849 -9.031 24.660 1.00 87.31 85 ALA A N 1
ATOM 648 C CA . ALA A 1 85 ? -13.048 -7.844 24.390 1.00 87.31 85 ALA A CA 1
ATOM 649 C C . ALA A 1 85 ? -11.546 -8.179 24.331 1.00 87.31 85 ALA A C 1
ATOM 651 O O . ALA A 1 85 ? -10.873 -7.764 23.393 1.00 87.31 85 ALA A O 1
ATOM 652 N N . GLU A 1 86 ? -11.021 -8.987 25.259 1.00 88.75 86 GLU A N 1
ATOM 653 C CA . GLU A 1 86 ? -9.637 -9.506 25.225 1.00 88.75 86 GLU A CA 1
ATOM 654 C C . GLU A 1 86 ? -9.312 -10.243 23.916 1.00 88.75 86 GLU A C 1
ATOM 656 O O . GLU A 1 86 ? -8.243 -10.044 23.320 1.00 88.75 86 GLU A O 1
ATOM 661 N N . SER A 1 87 ? -10.261 -11.042 23.421 1.00 89.81 87 SER A N 1
ATOM 662 C CA . SER A 1 87 ? -10.164 -11.664 22.099 1.00 89.81 87 SER A CA 1
ATOM 663 C C . SER A 1 87 ? -10.061 -10.606 20.993 1.00 89.81 87 SER A C 1
ATOM 665 O O . SER A 1 87 ? -9.123 -10.646 20.190 1.00 89.81 87 SER A O 1
ATOM 667 N N . LEU A 1 88 ? -10.941 -9.595 20.997 1.00 89.94 88 LEU A N 1
ATOM 668 C CA . LEU A 1 88 ? -10.913 -8.499 20.023 1.00 89.94 88 LEU A CA 1
ATOM 669 C C . LEU A 1 88 ? -9.563 -7.754 20.022 1.00 89.94 88 LEU A C 1
ATOM 671 O O . LEU A 1 88 ? -9.000 -7.523 18.951 1.00 89.94 88 LEU A O 1
ATOM 675 N N . PHE A 1 89 ? -8.982 -7.453 21.190 1.00 88.19 89 PHE A N 1
ATOM 676 C CA . PHE A 1 89 ? -7.661 -6.805 21.293 1.00 88.19 89 PHE A CA 1
ATOM 677 C C . PHE A 1 89 ? -6.543 -7.634 20.657 1.00 88.19 89 PHE A C 1
ATOM 679 O O . PHE A 1 89 ? -5.635 -7.095 20.010 1.00 88.19 89 PHE A O 1
ATOM 686 N N . THR A 1 90 ? -6.620 -8.956 20.796 1.00 90.19 90 THR A N 1
ATOM 687 C CA . THR A 1 90 ? -5.670 -9.871 20.159 1.00 90.19 90 THR A CA 1
ATOM 688 C C . THR A 1 90 ? -5.786 -9.796 18.633 1.00 90.19 90 THR A C 1
ATOM 690 O O . THR A 1 90 ? -4.770 -9.713 17.933 1.00 90.19 90 THR A O 1
ATOM 693 N N . VAL A 1 91 ? -7.009 -9.739 18.097 1.00 91.06 91 VAL A N 1
ATOM 694 C CA . VAL A 1 91 ? -7.246 -9.620 16.648 1.00 91.06 91 VAL A CA 1
ATOM 695 C C . VAL A 1 91 ? -6.830 -8.244 16.106 1.00 91.06 91 VAL A C 1
ATOM 697 O O . VAL A 1 91 ? -6.230 -8.173 15.026 1.00 91.06 91 VAL A O 1
ATOM 700 N N . VAL A 1 92 ? -7.061 -7.158 16.852 1.00 92.44 92 VAL A N 1
ATOM 701 C CA . VAL A 1 92 ? -6.581 -5.803 16.510 1.00 92.44 92 VAL A CA 1
ATOM 702 C C . VAL A 1 92 ? -5.049 -5.771 16.454 1.00 92.44 92 VAL A C 1
ATOM 704 O O . VAL A 1 92 ? -4.463 -5.260 15.496 1.00 92.44 92 VAL A O 1
ATOM 707 N N . SER A 1 93 ? -4.376 -6.412 17.413 1.00 90.75 93 SER A N 1
ATOM 708 C CA . SER A 1 93 ? -2.911 -6.540 17.422 1.00 90.75 93 SER A CA 1
ATOM 709 C C . SER A 1 93 ? -2.377 -7.329 16.221 1.00 90.75 93 SER A C 1
ATOM 711 O O . SER A 1 93 ? -1.307 -7.021 15.691 1.00 90.75 93 SER A O 1
ATOM 713 N N . HIS A 1 94 ? -3.120 -8.332 15.749 1.00 91.56 94 HIS A N 1
ATOM 714 C CA . HIS A 1 94 ? -2.798 -9.040 14.510 1.00 91.56 94 HIS A CA 1
ATOM 715 C C . HIS A 1 94 ? -2.973 -8.144 13.271 1.00 91.56 94 HIS A C 1
ATOM 717 O O . HIS A 1 94 ? -2.117 -8.144 12.385 1.00 91.56 94 HIS A O 1
ATOM 723 N N . HIS A 1 95 ? -4.025 -7.322 13.219 1.00 92.69 95 HIS A N 1
ATOM 724 C CA . HIS A 1 95 ? -4.240 -6.373 12.120 1.00 92.69 95 HIS A CA 1
ATOM 725 C C . HIS A 1 95 ? -3.153 -5.301 12.037 1.00 92.69 95 HIS A C 1
ATOM 727 O O . HIS A 1 95 ? -2.758 -4.929 10.937 1.00 92.69 95 HIS A O 1
ATOM 733 N N . ARG A 1 96 ? -2.567 -4.887 13.165 1.00 94.88 96 ARG A N 1
ATOM 734 C CA . ARG A 1 96 ? -1.371 -4.031 13.156 1.00 94.88 96 ARG A CA 1
ATOM 735 C C . ARG A 1 96 ? -0.213 -4.640 12.363 1.00 94.88 96 ARG A C 1
ATOM 737 O O . ARG A 1 96 ? 0.470 -3.923 11.638 1.00 94.88 96 ARG A O 1
ATOM 744 N N . LYS A 1 97 ? 0.019 -5.951 12.479 1.00 93.56 97 LYS A N 1
ATOM 745 C CA . LYS A 1 97 ? 1.073 -6.628 11.703 1.00 93.56 97 LYS A CA 1
ATOM 746 C C . LYS A 1 97 ? 0.746 -6.624 10.209 1.00 93.56 97 LYS A C 1
ATOM 748 O O . LYS A 1 97 ? 1.627 -6.367 9.398 1.00 93.56 97 LYS A O 1
ATOM 753 N N . ARG A 1 98 ? -0.522 -6.829 9.843 1.00 93.69 98 ARG A N 1
ATOM 754 C CA . ARG A 1 98 ? -0.983 -6.737 8.445 1.00 93.69 98 ARG A CA 1
ATOM 755 C C . ARG A 1 98 ? -0.851 -5.318 7.883 1.00 93.69 98 ARG A C 1
ATOM 757 O O . ARG A 1 98 ? -0.405 -5.160 6.753 1.00 93.69 98 ARG A O 1
ATOM 764 N N . LEU A 1 99 ? -1.112 -4.284 8.687 1.00 96.12 99 LEU A N 1
ATOM 765 C CA . LEU A 1 99 ? -0.845 -2.892 8.310 1.00 96.12 99 LEU A CA 1
ATOM 766 C C . LEU A 1 99 ? 0.651 -2.656 8.026 1.00 96.12 99 LEU A C 1
ATOM 768 O O . LEU A 1 99 ? 0.996 -1.990 7.052 1.00 96.12 99 LEU A O 1
ATOM 772 N N . GLN A 1 100 ? 1.547 -3.237 8.832 1.00 95.81 100 GLN A N 1
ATOM 773 C CA . GLN A 1 100 ? 2.994 -3.177 8.586 1.00 95.81 100 GLN A CA 1
ATOM 774 C C . GLN A 1 100 ? 3.390 -3.881 7.280 1.00 95.81 100 GLN A C 1
ATOM 776 O O . GLN A 1 100 ? 4.226 -3.357 6.545 1.00 95.81 100 GLN A O 1
ATOM 781 N N . SER A 1 101 ? 2.779 -5.027 6.961 1.00 94.38 101 SER A N 1
ATOM 782 C CA . SER A 1 101 ? 2.964 -5.695 5.666 1.00 94.38 101 SER A CA 1
ATOM 783 C C . SER A 1 101 ? 2.491 -4.819 4.504 1.00 94.38 101 SER A C 1
ATOM 785 O O . SER A 1 101 ? 3.230 -4.640 3.540 1.00 94.38 101 SER A O 1
ATOM 787 N N . CYS A 1 102 ? 1.322 -4.187 4.627 1.00 96.12 102 CYS A N 1
ATOM 788 C CA . CYS A 1 102 ? 0.805 -3.253 3.625 1.00 96.12 102 CYS A CA 1
ATOM 789 C C . CYS A 1 102 ? 1.781 -2.091 3.370 1.00 96.12 102 CYS A C 1
ATOM 791 O O . CYS A 1 102 ? 2.060 -1.741 2.223 1.00 96.12 102 CYS A O 1
ATOM 793 N N . HIS A 1 103 ? 2.361 -1.537 4.439 1.00 97.38 103 HIS A N 1
ATOM 794 C CA . HIS A 1 103 ? 3.383 -0.496 4.351 1.00 97.38 103 HIS A CA 1
ATOM 795 C C . HIS A 1 103 ? 4.675 -0.993 3.676 1.00 97.38 103 HIS A C 1
ATOM 797 O O . HIS A 1 103 ? 5.295 -0.264 2.900 1.00 97.38 103 HIS A O 1
ATOM 803 N N . ALA A 1 104 ? 5.089 -2.238 3.937 1.00 97.62 104 ALA A N 1
ATOM 804 C CA . ALA A 1 104 ? 6.239 -2.840 3.265 1.00 97.62 104 ALA A CA 1
ATOM 805 C C . ALA A 1 104 ? 6.002 -2.972 1.750 1.00 97.62 104 ALA A C 1
ATOM 807 O O . ALA A 1 104 ? 6.847 -2.544 0.968 1.00 97.62 104 ALA A O 1
ATOM 808 N N . HIS A 1 105 ? 4.825 -3.447 1.331 1.00 97.06 105 HIS A N 1
ATOM 809 C CA . HIS A 1 105 ? 4.471 -3.539 -0.089 1.00 97.06 105 HIS A CA 1
ATOM 810 C C . HIS A 1 105 ? 4.404 -2.166 -0.777 1.00 97.06 105 HIS A C 1
ATOM 812 O O . HIS A 1 105 ? 4.905 -2.011 -1.893 1.00 97.06 105 HIS A O 1
ATOM 818 N N . LEU A 1 106 ? 3.871 -1.138 -0.100 1.00 97.81 106 LEU A N 1
ATOM 819 C CA . LEU A 1 106 ? 3.902 0.245 -0.598 1.00 97.81 106 LEU A CA 1
ATOM 820 C C . LEU A 1 106 ? 5.342 0.717 -0.846 1.00 97.81 106 LEU A C 1
ATOM 822 O O . LEU A 1 106 ? 5.643 1.319 -1.883 1.00 97.81 106 LEU A O 1
ATOM 826 N N . LYS A 1 107 ? 6.247 0.431 0.094 1.00 98.06 107 LYS A N 1
ATOM 827 C CA . LYS A 1 107 ? 7.666 0.780 -0.021 1.00 98.06 107 LYS A CA 1
ATOM 828 C C . LYS A 1 107 ? 8.326 0.067 -1.203 1.00 98.06 107 LYS A C 1
ATOM 830 O O . LYS A 1 107 ? 9.034 0.720 -1.971 1.00 98.06 107 LYS A O 1
ATOM 835 N N . ASP A 1 108 ? 8.061 -1.223 -1.378 1.00 97.94 108 ASP A N 1
ATOM 836 C CA . ASP A 1 108 ? 8.595 -2.005 -2.495 1.00 97.94 108 ASP A CA 1
ATOM 837 C C . ASP A 1 108 ? 8.094 -1.456 -3.839 1.00 97.94 108 ASP A C 1
ATOM 839 O O . ASP A 1 108 ? 8.893 -1.193 -4.742 1.00 97.94 108 ASP A O 1
ATOM 843 N N . SER A 1 109 ? 6.791 -1.168 -3.957 1.00 97.69 109 SER A N 1
ATOM 844 C CA . SER A 1 109 ? 6.225 -0.519 -5.148 1.00 97.69 109 SER A CA 1
ATOM 845 C C . SER A 1 109 ? 6.867 0.844 -5.411 1.00 97.69 109 SER A C 1
ATOM 847 O O . SER A 1 109 ? 7.197 1.163 -6.554 1.00 97.69 109 SER A O 1
ATOM 849 N N . THR A 1 110 ? 7.088 1.645 -4.369 1.00 97.62 110 THR A N 1
ATOM 850 C CA . THR A 1 110 ? 7.732 2.962 -4.483 1.00 97.62 110 THR A CA 1
ATOM 851 C C . THR A 1 110 ? 9.155 2.840 -5.023 1.00 97.62 110 THR A C 1
ATOM 853 O O . THR A 1 110 ? 9.538 3.582 -5.928 1.00 97.62 110 THR A O 1
ATOM 856 N N . GLN A 1 111 ? 9.934 1.880 -4.521 1.00 98.06 111 GLN A N 1
ATOM 857 C CA . GLN A 1 111 ? 11.303 1.648 -4.976 1.00 98.06 111 GLN A CA 1
ATOM 858 C C . GLN A 1 111 ? 11.348 1.261 -6.461 1.00 98.06 111 GLN A C 1
ATOM 860 O O . GLN A 1 111 ? 12.175 1.778 -7.216 1.00 98.06 111 GLN A O 1
ATOM 865 N N . VAL A 1 112 ? 10.438 0.391 -6.905 1.00 98.19 112 VAL A N 1
ATOM 866 C CA . VAL A 1 112 ? 10.362 -0.013 -8.316 1.00 98.19 112 VAL A CA 1
ATOM 867 C C . VAL A 1 112 ? 9.975 1.171 -9.212 1.00 98.19 112 VAL A C 1
ATOM 869 O O . VAL A 1 112 ? 10.579 1.363 -10.269 1.00 98.19 112 VAL A O 1
ATOM 872 N N . LEU A 1 113 ? 9.027 2.012 -8.789 1.00 97.56 113 LEU A N 1
ATOM 873 C CA . LEU A 1 113 ? 8.628 3.215 -9.533 1.00 97.56 113 LEU A CA 1
ATOM 874 C C . LEU A 1 113 ? 9.761 4.244 -9.644 1.00 97.56 113 LEU A C 1
ATOM 876 O O . LEU A 1 113 ? 9.956 4.849 -10.705 1.00 97.56 113 LEU A O 1
ATOM 880 N N . GLN A 1 114 ? 10.554 4.403 -8.583 1.00 96.25 114 GLN A N 1
ATOM 881 C CA . GLN A 1 114 ? 11.750 5.245 -8.598 1.00 96.25 114 GLN A CA 1
ATOM 882 C C . GLN A 1 114 ? 12.792 4.728 -9.596 1.00 96.25 114 GLN A C 1
ATOM 884 O O . GLN A 1 114 ? 13.325 5.518 -10.374 1.00 96.25 114 GLN A O 1
ATOM 889 N N . GLU A 1 115 ? 13.032 3.417 -9.643 1.00 96.19 115 GLU A N 1
ATOM 890 C CA . GLU A 1 115 ? 13.960 2.801 -10.602 1.00 96.19 115 GLU A CA 1
ATOM 891 C C . GLU A 1 115 ? 13.491 2.977 -12.058 1.00 96.19 115 GLU A C 1
ATOM 893 O O . GLU A 1 115 ? 14.286 3.294 -12.950 1.00 96.19 115 GLU A O 1
ATOM 898 N N . ILE A 1 116 ? 12.188 2.822 -12.321 1.00 95.62 116 ILE A N 1
ATOM 899 C CA . ILE A 1 116 ? 11.599 3.055 -13.652 1.00 95.62 116 ILE A CA 1
ATOM 900 C C . ILE A 1 116 ? 11.799 4.507 -14.080 1.00 95.62 116 ILE A C 1
ATOM 902 O O . ILE A 1 116 ? 12.226 4.765 -15.209 1.00 95.62 116 ILE A O 1
ATOM 906 N N . THR A 1 117 ? 11.516 5.448 -13.182 1.00 94.44 117 THR A N 1
ATOM 907 C CA . THR A 1 117 ? 11.674 6.880 -13.449 1.00 94.44 117 THR A CA 1
ATOM 908 C C . THR A 1 117 ? 13.137 7.221 -13.702 1.00 94.44 117 THR A C 1
ATOM 910 O O . THR A 1 117 ? 13.471 7.854 -14.703 1.00 94.44 117 THR A O 1
ATOM 913 N N . TRP A 1 118 ? 14.028 6.781 -12.813 1.00 93.81 118 TRP A N 1
ATOM 914 C CA . TRP A 1 118 ? 15.451 7.078 -12.901 1.00 93.81 118 TRP A CA 1
ATOM 915 C C . TRP A 1 118 ? 16.062 6.522 -14.190 1.00 93.81 118 TRP A C 1
ATOM 917 O O . TRP A 1 118 ? 16.709 7.261 -14.933 1.00 93.81 118 TRP A O 1
ATOM 927 N N . SER A 1 119 ? 15.801 5.249 -14.503 1.00 93.00 119 SER A N 1
ATOM 928 C CA . SER A 1 119 ? 16.329 4.604 -15.712 1.00 93.00 119 SER A CA 1
ATOM 929 C C . SER A 1 119 ? 15.803 5.243 -16.999 1.00 93.00 119 SER A C 1
ATOM 931 O O . SER A 1 119 ? 16.544 5.353 -17.980 1.00 93.00 119 SER A O 1
ATOM 933 N N . HIS A 1 120 ? 14.546 5.696 -17.000 1.00 93.00 120 HIS A N 1
ATOM 934 C CA . HIS A 1 120 ? 13.957 6.422 -18.118 1.00 93.00 120 HIS A CA 1
ATOM 935 C C . HIS A 1 120 ? 14.630 7.777 -18.331 1.00 93.00 120 HIS A C 1
ATOM 937 O O . HIS A 1 120 ? 15.138 8.020 -19.423 1.00 93.00 120 HIS A O 1
ATOM 943 N N . THR A 1 121 ? 14.721 8.606 -17.290 1.00 91.31 121 THR A N 1
ATOM 944 C CA . THR A 1 121 ? 15.382 9.918 -17.353 1.00 91.31 121 THR A CA 1
ATOM 945 C C . THR A 1 121 ? 16.840 9.787 -17.786 1.00 91.31 121 THR A C 1
ATOM 947 O O . THR A 1 121 ? 17.297 10.518 -18.662 1.00 91.31 121 THR A O 1
ATOM 950 N N . HIS A 1 122 ? 17.570 8.822 -17.219 1.00 90.75 122 HIS A N 1
ATOM 951 C CA . HIS A 1 122 ? 18.967 8.579 -17.567 1.00 90.75 122 HIS A CA 1
ATOM 952 C C . HIS A 1 122 ? 19.129 8.222 -19.050 1.00 90.75 122 HIS A C 1
ATOM 954 O O . HIS A 1 122 ? 19.896 8.871 -19.758 1.00 90.75 122 HIS A O 1
ATOM 960 N N . THR A 1 123 ? 18.353 7.251 -19.539 1.00 91.94 123 THR A N 1
ATOM 961 C CA . THR A 1 123 ? 18.422 6.824 -20.944 1.00 91.94 123 THR A CA 1
ATOM 962 C C . THR A 1 123 ? 17.989 7.943 -21.888 1.00 91.94 123 THR A C 1
ATOM 964 O O . THR A 1 123 ? 18.658 8.178 -22.891 1.00 91.94 123 THR A O 1
ATOM 967 N N . SER A 1 124 ? 16.909 8.661 -21.558 1.00 90.75 124 SER A N 1
ATOM 968 C CA . SER A 1 124 ? 16.385 9.770 -22.364 1.00 90.75 124 SER A CA 1
ATOM 969 C C . SER A 1 124 ? 17.436 10.861 -22.564 1.00 90.75 124 SER A C 1
ATOM 971 O O . SER A 1 124 ? 17.662 11.293 -23.694 1.00 90.75 124 SER A O 1
ATOM 973 N N . ASN A 1 125 ? 18.152 11.225 -21.495 1.00 89.94 125 ASN A N 1
ATOM 974 C CA . ASN A 1 125 ? 19.246 12.194 -21.548 1.00 89.94 125 ASN A CA 1
ATOM 975 C C . ASN A 1 125 ? 20.422 11.697 -22.403 1.00 89.94 125 ASN A C 1
ATOM 977 O O . ASN A 1 125 ? 20.985 12.470 -23.171 1.00 89.94 125 ASN A O 1
ATOM 981 N N . SER A 1 126 ? 20.778 10.411 -22.324 1.00 87.94 126 SER A N 1
ATOM 982 C CA . SER A 1 126 ? 21.873 9.835 -23.121 1.00 87.94 126 SER A CA 1
ATOM 983 C C . SER A 1 126 ? 21.571 9.763 -24.623 1.00 87.94 126 SER A C 1
ATOM 985 O O . SER A 1 126 ? 22.489 9.830 -25.443 1.00 87.94 126 SER A O 1
ATOM 987 N N . VAL A 1 127 ? 20.298 9.630 -25.008 1.00 89.31 127 VAL A N 1
ATOM 988 C CA . VAL A 1 127 ? 19.885 9.555 -26.421 1.00 89.31 127 VAL A CA 1
ATOM 989 C C . VAL A 1 127 ? 19.312 10.869 -26.966 1.00 89.31 127 VAL A C 1
ATOM 991 O O . VAL A 1 127 ? 18.910 10.905 -28.126 1.00 89.31 127 VAL A O 1
ATOM 994 N N . ASN A 1 128 ? 19.328 11.954 -26.180 1.00 85.38 128 ASN A N 1
ATOM 995 C CA . ASN A 1 128 ? 18.709 13.251 -26.497 1.00 85.38 128 ASN A CA 1
ATOM 996 C C . ASN A 1 128 ? 17.210 13.146 -26.844 1.00 85.38 128 ASN A C 1
ATOM 998 O O . ASN A 1 128 ? 16.717 13.850 -27.725 1.00 85.38 128 ASN A O 1
ATOM 1002 N N . SER A 1 129 ? 16.490 12.252 -26.165 1.00 81.81 129 SER A N 1
ATOM 1003 C CA . SER A 1 129 ? 15.034 12.139 -26.270 1.00 81.81 129 SER A CA 1
ATOM 1004 C C . SER A 1 129 ? 14.351 12.971 -25.181 1.00 81.81 129 SER A C 1
ATOM 1006 O O . SER A 1 129 ? 14.891 13.158 -24.091 1.00 81.81 129 SER A O 1
ATOM 1008 N N . SER A 1 130 ? 13.151 13.460 -25.481 1.00 71.81 130 SER A N 1
ATOM 1009 C CA . SER A 1 130 ? 12.336 14.332 -24.630 1.00 71.81 130 SER A CA 1
ATOM 1010 C C . SER A 1 130 ? 10.933 13.739 -24.484 1.00 71.81 130 SER A C 1
ATOM 1012 O O . SER A 1 130 ? 9.939 14.342 -24.889 1.00 71.81 130 SER A O 1
ATOM 1014 N N . MET A 1 131 ? 10.838 12.521 -23.958 1.00 74.06 131 MET A N 1
ATOM 1015 C CA . MET A 1 131 ? 9.548 11.954 -23.572 1.00 74.06 131 MET A CA 1
ATOM 1016 C C . MET A 1 131 ? 9.488 11.928 -22.054 1.00 74.06 131 MET A C 1
ATOM 1018 O O . MET A 1 131 ? 10.291 11.256 -21.425 1.00 74.06 131 MET A O 1
ATOM 1022 N N . GLU A 1 132 ? 8.555 12.679 -21.480 1.00 78.56 132 GLU A N 1
ATOM 1023 C CA . GLU A 1 132 ? 8.234 12.599 -20.059 1.00 78.56 132 GLU A CA 1
ATOM 1024 C C . GLU A 1 132 ? 6.999 11.719 -19.873 1.00 78.56 132 GLU A C 1
ATOM 1026 O O . GLU A 1 132 ? 6.110 11.657 -20.727 1.00 78.56 132 GLU A O 1
ATOM 1031 N N . SER A 1 133 ? 6.945 11.008 -18.753 1.00 84.12 133 SER A N 1
ATOM 1032 C CA . SER A 1 133 ? 5.832 10.132 -18.419 1.00 84.12 133 SER A CA 1
ATOM 1033 C C . SER A 1 133 ? 5.451 10.353 -16.969 1.00 84.12 133 SER A C 1
ATOM 1035 O O . SER A 1 133 ? 6.311 10.239 -16.107 1.00 84.12 133 SER A O 1
ATOM 1037 N N . VAL A 1 134 ? 4.178 10.669 -16.731 1.00 91.75 134 VAL A N 1
ATOM 1038 C CA . VAL A 1 134 ? 3.651 11.038 -15.404 1.00 91.75 134 VAL A CA 1
ATOM 1039 C C . VAL A 1 134 ? 2.954 9.883 -14.683 1.00 91.75 134 VAL A C 1
ATOM 1041 O O . VAL A 1 134 ? 2.525 10.019 -13.541 1.00 91.75 134 VAL A O 1
ATOM 1044 N N . TRP A 1 135 ? 2.771 8.741 -15.356 1.00 95.62 135 TRP A N 1
ATOM 1045 C CA . TRP A 1 135 ? 2.064 7.608 -14.760 1.00 95.62 135 TRP A CA 1
ATOM 1046 C C . TRP A 1 135 ? 2.772 7.022 -13.526 1.00 95.62 135 TRP A C 1
ATOM 1048 O O . TRP A 1 135 ? 2.041 6.578 -12.641 1.00 95.62 135 TRP A O 1
ATOM 1058 N N . PRO A 1 136 ? 4.122 7.001 -13.399 1.00 94.94 136 PRO A N 1
ATOM 1059 C CA . PRO A 1 136 ? 4.749 6.483 -12.186 1.00 94.94 136 PRO A CA 1
ATOM 1060 C C . PRO A 1 136 ? 4.371 7.304 -10.953 1.00 94.94 136 PRO A C 1
ATOM 1062 O O . PRO A 1 136 ? 4.105 6.736 -9.896 1.00 94.94 136 PRO A O 1
ATOM 1065 N N . GLU A 1 137 ? 4.307 8.627 -11.100 1.00 94.69 137 GLU A N 1
ATOM 1066 C CA . GLU A 1 137 ? 3.883 9.547 -10.050 1.00 94.69 137 GLU A CA 1
ATOM 1067 C C . GLU A 1 137 ? 2.401 9.366 -9.711 1.00 94.69 137 GLU A C 1
ATOM 1069 O O . GLU A 1 137 ? 2.060 9.261 -8.535 1.00 94.69 137 GLU A O 1
ATOM 1074 N N . LEU A 1 138 ? 1.531 9.256 -10.722 1.00 96.75 138 LEU A N 1
ATOM 1075 C CA . LEU A 1 138 ? 0.096 9.028 -10.507 1.00 96.75 138 LEU A CA 1
ATOM 1076 C C . LEU A 1 138 ? -0.179 7.693 -9.801 1.00 96.75 138 LEU A C 1
ATOM 1078 O O . LEU A 1 138 ? -1.007 7.637 -8.896 1.00 96.75 138 LEU A O 1
ATOM 1082 N N . LEU A 1 139 ? 0.527 6.623 -10.180 1.00 97.50 139 LEU A N 1
ATOM 1083 C CA . LEU A 1 139 ? 0.393 5.324 -9.521 1.00 97.50 139 LEU A CA 1
ATOM 1084 C C . LEU A 1 139 ? 0.904 5.376 -8.078 1.00 97.50 139 LEU A C 1
ATOM 1086 O O . LEU A 1 139 ? 0.259 4.842 -7.181 1.00 97.50 139 LEU A O 1
ATOM 1090 N N . LEU A 1 140 ? 2.038 6.039 -7.834 1.00 97.38 140 LEU A N 1
ATOM 1091 C CA . LEU A 1 140 ? 2.550 6.224 -6.477 1.00 97.38 140 LEU A CA 1
ATOM 1092 C C . LEU A 1 140 ? 1.545 6.976 -5.599 1.00 97.38 140 LEU A C 1
ATOM 1094 O O . LEU A 1 140 ? 1.281 6.541 -4.481 1.00 97.38 140 LEU A O 1
ATOM 1098 N N . GLN A 1 141 ? 0.974 8.066 -6.112 1.00 97.56 141 GLN A N 1
ATOM 1099 C CA . GLN A 1 141 ? -0.036 8.840 -5.400 1.00 97.56 141 GLN A CA 1
ATOM 1100 C C . GLN A 1 141 ? -1.258 7.977 -5.062 1.00 97.56 141 GLN A C 1
ATOM 1102 O O . GLN A 1 141 ? -1.652 7.922 -3.901 1.00 97.56 141 GLN A O 1
ATOM 1107 N N . ALA A 1 142 ? -1.793 7.235 -6.035 1.00 97.94 142 ALA A N 1
ATOM 1108 C CA . ALA A 1 142 ? -2.925 6.340 -5.805 1.00 97.94 142 ALA A CA 1
ATOM 1109 C C . ALA A 1 142 ? -2.625 5.275 -4.732 1.00 97.94 142 ALA A C 1
ATOM 1111 O O . ALA A 1 142 ? -3.482 4.973 -3.902 1.00 97.94 142 ALA A O 1
ATOM 1112 N N . ASN A 1 143 ? -1.405 4.725 -4.703 1.00 98.19 143 ASN A N 1
ATOM 1113 C CA . ASN A 1 143 ? -1.015 3.770 -3.663 1.00 98.19 143 ASN A CA 1
ATOM 1114 C C . ASN A 1 143 ? -0.969 4.414 -2.275 1.00 98.19 143 ASN A C 1
ATOM 1116 O O . ASN A 1 143 ? -1.421 3.810 -1.305 1.00 98.19 143 ASN A O 1
ATOM 1120 N N . ILE A 1 144 ? -0.412 5.624 -2.174 1.00 97.94 144 ILE A N 1
ATOM 1121 C CA . ILE A 1 144 ? -0.346 6.365 -0.910 1.00 97.94 144 ILE A CA 1
ATOM 1122 C C . ILE A 1 144 ? -1.764 6.642 -0.408 1.00 97.94 144 ILE A C 1
ATOM 1124 O O . ILE A 1 144 ? -2.070 6.301 0.726 1.00 97.94 144 ILE A O 1
ATOM 1128 N N . GLU A 1 145 ? -2.656 7.136 -1.268 1.00 98.06 145 GLU A N 1
ATOM 1129 C CA . GLU A 1 145 ? -4.058 7.402 -0.916 1.00 98.06 145 GLU A CA 1
ATOM 1130 C C . GLU A 1 145 ? -4.788 6.141 -0.415 1.00 98.06 145 GLU A C 1
ATOM 1132 O O . GLU A 1 145 ? -5.530 6.185 0.569 1.00 98.06 145 GLU A O 1
ATOM 1137 N N . GLN A 1 146 ? -4.569 4.988 -1.059 1.00 97.56 146 GLN A N 1
ATOM 1138 C CA . GLN A 1 146 ? -5.150 3.721 -0.604 1.00 97.56 146 GLN A CA 1
ATOM 1139 C C . GLN A 1 146 ? -4.597 3.272 0.751 1.00 97.56 146 GLN A C 1
ATOM 1141 O O . GLN A 1 146 ? -5.358 2.800 1.602 1.00 97.56 146 GLN A O 1
ATOM 1146 N N . PHE A 1 147 ? -3.286 3.404 0.954 1.00 97.88 147 PHE A N 1
ATOM 1147 C CA . PHE A 1 147 ? -2.653 3.058 2.221 1.00 97.88 147 PHE A CA 1
ATOM 1148 C C . PHE A 1 147 ? -3.119 3.979 3.350 1.00 97.88 147 PHE A C 1
ATOM 1150 O O . PHE A 1 147 ? -3.482 3.477 4.412 1.00 97.88 147 PHE A O 1
ATOM 1157 N N . ASP A 1 148 ? -3.186 5.288 3.107 1.00 96.94 148 ASP A N 1
ATOM 1158 C CA . ASP A 1 148 ? -3.649 6.287 4.072 1.00 96.94 148 ASP A CA 1
ATOM 1159 C C . ASP A 1 148 ? -5.070 5.963 4.538 1.00 96.94 148 ASP A C 1
ATOM 1161 O O . ASP A 1 148 ? -5.326 5.886 5.738 1.00 96.94 148 ASP A O 1
ATOM 1165 N N . LYS A 1 149 ? -5.974 5.625 3.612 1.00 96.19 149 LYS A N 1
ATOM 1166 C CA . LYS A 1 149 ? -7.337 5.197 3.955 1.00 96.19 149 LYS A CA 1
ATOM 1167 C C . LYS A 1 149 ? -7.357 3.983 4.891 1.00 96.19 149 LYS A C 1
ATOM 1169 O O . LYS A 1 149 ? -8.120 3.950 5.859 1.00 96.19 149 LYS A O 1
ATOM 1174 N N . VAL A 1 150 ? -6.543 2.965 4.605 1.00 96.94 150 VAL A N 1
ATOM 1175 C CA . VAL A 1 150 ? -6.428 1.772 5.462 1.00 96.94 150 VAL A CA 1
ATOM 1176 C C . VAL A 1 150 ? -5.839 2.137 6.823 1.00 96.94 150 VAL A C 1
ATOM 1178 O O . VAL A 1 150 ? -6.322 1.670 7.857 1.00 96.94 150 VAL A O 1
ATOM 1181 N N . GLN A 1 151 ? -4.803 2.970 6.829 1.00 97.31 151 GLN A N 1
ATOM 1182 C CA . GLN A 1 151 ? -4.120 3.409 8.030 1.00 97.31 151 GLN A CA 1
ATOM 1183 C C . GLN A 1 151 ? -5.072 4.195 8.935 1.00 97.31 151 GLN A C 1
ATOM 1185 O O . GLN A 1 151 ? -5.203 3.852 10.108 1.00 97.31 151 GLN A O 1
ATOM 1190 N N . GLU A 1 152 ? -5.765 5.202 8.415 1.00 96.81 152 GLU A N 1
ATOM 1191 C CA . GLU A 1 152 ? -6.737 6.012 9.156 1.00 96.81 152 GLU A CA 1
ATOM 1192 C C . GLU A 1 152 ? -7.886 5.164 9.710 1.00 96.81 152 GLU A C 1
ATOM 1194 O O . GLU A 1 152 ? -8.247 5.295 10.886 1.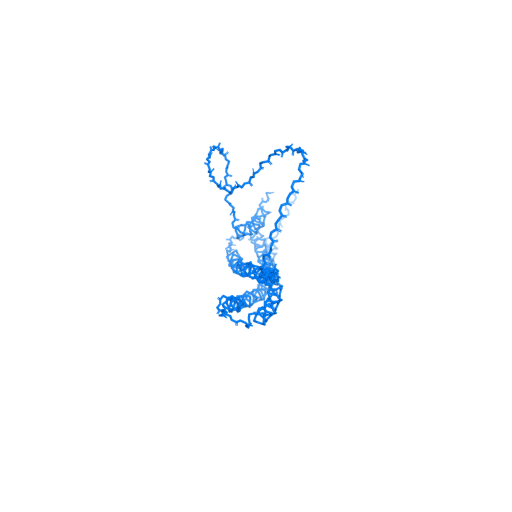00 96.81 152 GLU A O 1
ATOM 1199 N N . GLY A 1 153 ? -8.416 4.243 8.897 1.00 96.00 153 GLY A N 1
ATOM 1200 C CA . GLY A 1 153 ? -9.453 3.304 9.321 1.00 96.00 153 GLY A CA 1
ATOM 1201 C C . GLY A 1 153 ? -8.997 2.422 10.486 1.00 96.00 153 GLY A C 1
ATOM 1202 O O . GLY A 1 153 ? -9.727 2.263 11.467 1.00 96.00 153 GLY A O 1
ATOM 1203 N N . PHE A 1 154 ? -7.766 1.907 10.423 1.00 96.81 154 PHE A N 1
ATOM 1204 C CA . PHE A 1 154 ? -7.179 1.116 11.502 1.00 96.81 154 PHE A CA 1
ATOM 1205 C C . PHE A 1 154 ? -6.943 1.935 12.779 1.00 96.81 154 PHE A C 1
ATOM 1207 O O . PHE A 1 154 ? -7.309 1.475 13.858 1.00 96.81 154 PHE A O 1
ATOM 1214 N N . HIS A 1 155 ? -6.377 3.143 12.682 1.00 95.88 155 HIS A N 1
ATOM 1215 C CA . HIS A 1 155 ? -6.135 3.994 13.857 1.00 95.88 155 HIS A CA 1
ATOM 1216 C C . HIS A 1 155 ? -7.442 4.386 14.550 1.00 95.88 155 HIS A C 1
ATOM 1218 O O . HIS A 1 155 ? -7.523 4.353 15.776 1.00 95.88 155 HIS A O 1
ATOM 1224 N N . SER A 1 156 ? -8.483 4.702 13.776 1.00 96.25 156 SER A N 1
ATOM 1225 C CA . SER A 1 156 ? -9.808 5.012 14.319 1.00 96.25 156 SER A CA 1
ATOM 1226 C C . SER A 1 156 ? -10.392 3.828 15.090 1.00 96.25 156 SER A C 1
ATOM 1228 O O . SER A 1 156 ? -10.852 3.988 16.221 1.00 96.25 156 SER A O 1
ATOM 1230 N N . LEU A 1 157 ? -10.328 2.630 14.503 1.00 95.94 157 LEU A N 1
ATOM 1231 C CA . LEU A 1 157 ? -10.797 1.402 15.139 1.00 95.94 157 LEU A CA 1
ATOM 1232 C C . LEU A 1 157 ? -10.009 1.096 16.414 1.00 95.94 157 LEU A C 1
ATOM 1234 O O . LEU A 1 157 ? -10.596 0.804 17.454 1.00 95.94 157 LEU A O 1
ATOM 1238 N N . GLU A 1 158 ? -8.683 1.169 16.356 1.00 95.19 158 GLU A N 1
ATOM 1239 C CA . GLU A 1 158 ? -7.834 0.925 17.516 1.00 95.19 158 GLU A CA 1
ATOM 1240 C C . GLU A 1 158 ? -8.139 1.894 18.658 1.00 95.19 158 GLU A C 1
ATOM 1242 O O . GLU A 1 158 ? -8.246 1.475 19.815 1.00 95.19 158 GLU A O 1
ATOM 1247 N N . GLN A 1 159 ? -8.282 3.180 18.340 1.00 95.31 159 GLN A N 1
ATOM 1248 C CA . GLN A 1 159 ? -8.588 4.197 19.330 1.00 95.31 159 GLN A CA 1
ATOM 1249 C C . GLN A 1 159 ? -9.923 3.892 20.012 1.00 95.31 159 GLN A C 1
ATOM 1251 O O . GLN A 1 159 ? -9.998 3.904 21.241 1.00 95.31 159 GLN A O 1
ATOM 1256 N N . GLN A 1 160 ? -10.962 3.560 19.239 1.00 94.62 160 GLN A N 1
ATOM 1257 C CA . GLN A 1 160 ? -12.259 3.197 19.809 1.00 94.62 160 GLN A CA 1
ATOM 1258 C C . GLN A 1 160 ? -12.204 1.906 20.626 1.00 94.62 160 GLN A C 1
ATOM 1260 O O . GLN A 1 160 ? -12.781 1.846 21.711 1.00 94.62 160 GLN A O 1
ATOM 1265 N N . THR A 1 161 ? -11.462 0.904 20.159 1.00 93.62 161 THR A N 1
ATOM 1266 C CA . THR A 1 161 ? -11.269 -0.355 20.889 1.00 93.62 161 THR A CA 1
ATOM 1267 C C . THR A 1 161 ? -10.574 -0.087 22.231 1.00 93.62 161 THR A C 1
ATOM 1269 O O . THR A 1 161 ? -11.011 -0.582 23.268 1.00 93.62 161 THR A O 1
ATOM 1272 N N . SER A 1 162 ? -9.554 0.777 22.253 1.00 92.56 162 SER A N 1
ATOM 1273 C CA . SER A 1 162 ? -8.845 1.185 23.478 1.00 92.56 162 SER A CA 1
ATOM 1274 C C . SER A 1 162 ? -9.754 1.950 24.447 1.00 92.56 162 SER A C 1
ATOM 1276 O O . SER A 1 162 ? -9.736 1.711 25.654 1.00 92.56 162 SER A O 1
ATOM 1278 N N . THR A 1 163 ? -10.593 2.855 23.932 1.00 92.56 163 THR A N 1
ATOM 1279 C CA . THR A 1 163 ? -11.600 3.557 24.742 1.00 92.56 163 THR A CA 1
ATOM 1280 C C . THR A 1 163 ? -12.618 2.585 25.339 1.00 92.56 163 THR A C 1
ATOM 1282 O O . THR A 1 163 ? -12.944 2.690 26.523 1.00 92.56 163 THR A O 1
ATOM 1285 N N . PHE A 1 164 ? -13.079 1.609 24.556 1.00 90.69 164 PHE A N 1
ATOM 1286 C CA . PHE A 1 164 ? -13.975 0.562 25.034 1.00 90.69 164 PHE A CA 1
ATOM 1287 C C . PHE A 1 164 ? -13.327 -0.285 26.140 1.00 90.69 164 PHE A C 1
ATOM 1289 O O . PHE A 1 164 ? -13.972 -0.554 27.153 1.00 90.69 164 PHE A O 1
ATOM 1296 N N . GLN A 1 165 ? -12.036 -0.613 26.015 1.00 90.25 165 GLN A N 1
ATOM 1297 C CA . GLN A 1 165 ? -11.280 -1.302 27.066 1.00 90.25 165 GLN A CA 1
ATOM 1298 C C . GLN A 1 165 ? -11.323 -0.549 28.393 1.00 90.25 165 GLN A C 1
ATOM 1300 O O . GLN A 1 165 ? -11.705 -1.103 29.423 1.00 90.25 165 GLN A O 1
ATOM 1305 N N . ALA A 1 166 ? -10.953 0.733 28.357 1.00 89.31 166 ALA A N 1
ATOM 1306 C CA . ALA A 1 166 ? -10.895 1.570 29.546 1.00 89.31 166 ALA A CA 1
ATOM 1307 C C . ALA A 1 166 ? -12.276 1.690 30.211 1.00 89.31 166 ALA A C 1
ATOM 1309 O O . ALA A 1 166 ? -12.384 1.709 31.439 1.00 89.31 166 ALA A O 1
ATOM 1310 N N . HIS A 1 167 ? -13.343 1.722 29.406 1.00 88.38 167 HIS A N 1
ATOM 1311 C CA . HIS A 1 167 ? -14.713 1.705 29.905 1.00 88.38 167 HIS A CA 1
ATOM 1312 C C . HIS A 1 167 ? -15.050 0.395 30.634 1.00 88.38 167 HIS A C 1
ATOM 1314 O O . HIS A 1 167 ? -15.533 0.437 31.769 1.00 88.38 167 HIS A O 1
ATOM 1320 N N . LEU A 1 168 ? -14.748 -0.757 30.029 1.00 86.06 168 LEU A N 1
ATOM 1321 C CA . LEU A 1 168 ? -14.962 -2.072 30.640 1.00 86.06 168 LEU A CA 1
ATOM 1322 C C . LEU A 1 168 ? -14.188 -2.239 31.958 1.00 86.06 168 LEU A C 1
ATOM 1324 O O . LEU A 1 168 ? -14.750 -2.675 32.965 1.00 86.06 168 LEU A O 1
ATOM 1328 N N . GLU A 1 169 ? -12.927 -1.805 31.992 1.00 86.00 169 GLU A N 1
ATOM 1329 C CA . GLU A 1 169 ? -12.110 -1.805 33.210 1.00 86.00 169 GLU A CA 1
ATOM 1330 C C . GLU A 1 169 ? -12.720 -0.935 34.324 1.00 86.00 169 GLU A C 1
ATOM 1332 O O . GLU A 1 169 ? -12.645 -1.282 35.508 1.00 86.00 169 GLU A O 1
ATOM 1337 N N . GLY A 1 170 ? -13.350 0.187 33.961 1.00 83.31 170 GLY A N 1
ATOM 1338 C CA . GLY A 1 170 ? -14.096 1.040 34.885 1.00 83.31 170 GLY A CA 1
ATOM 1339 C C . GLY A 1 170 ? -15.329 0.347 35.475 1.00 83.31 170 GLY A C 1
ATOM 1340 O O . GLY A 1 170 ? -15.560 0.426 36.686 1.00 83.31 170 GLY A O 1
ATOM 1341 N N . LEU A 1 171 ? -16.084 -0.389 34.653 1.00 78.69 171 LEU A N 1
ATOM 1342 C CA . LEU A 1 171 ? -17.258 -1.155 35.093 1.00 78.69 171 LEU A CA 1
ATOM 1343 C C . LEU A 1 171 ? -16.884 -2.286 36.064 1.00 78.69 171 LEU A C 1
ATOM 1345 O O . LEU A 1 171 ? -17.573 -2.496 37.065 1.00 78.69 171 LEU A O 1
ATOM 1349 N N . GLY A 1 172 ? -15.758 -2.968 35.831 1.00 68.88 172 GLY A N 1
ATOM 1350 C CA . GLY A 1 172 ? -15.249 -4.010 36.730 1.00 68.88 172 GLY A CA 1
ATOM 1351 C C . GLY A 1 172 ? -14.859 -3.497 38.127 1.00 68.88 172 GLY A C 1
ATOM 1352 O O . GLY A 1 172 ? -15.009 -4.218 39.116 1.00 68.88 172 GLY A O 1
ATOM 1353 N N . LYS A 1 173 ? -14.402 -2.239 38.233 1.00 63.69 173 LYS A N 1
ATOM 1354 C CA . LYS A 1 173 ? -14.011 -1.593 39.504 1.00 63.69 173 LYS A CA 1
ATOM 1355 C C . LYS A 1 173 ? -15.205 -1.012 40.271 1.00 63.69 173 LYS A C 1
ATOM 1357 O O . LYS A 1 173 ? -15.237 -1.089 41.498 1.00 63.69 173 LYS A O 1
ATOM 1362 N N . GLY A 1 174 ? -16.210 -0.477 39.573 1.00 56.38 174 GLY A N 1
ATOM 1363 C CA . GLY A 1 174 ? -17.415 0.097 40.192 1.00 56.38 174 GLY A CA 1
ATOM 1364 C C . GLY A 1 174 ? -18.244 -0.911 41.001 1.00 56.38 174 GLY A C 1
ATOM 1365 O O . GLY A 1 174 ? -18.818 -0.555 42.028 1.00 56.38 174 GLY A O 1
ATOM 1366 N N . ASN A 1 175 ? -18.236 -2.186 40.602 1.00 53.59 175 ASN A N 1
ATOM 1367 C CA . ASN A 1 175 ? -18.991 -3.249 41.271 1.00 53.59 175 ASN A CA 1
ATOM 1368 C C . ASN A 1 175 ? -18.353 -3.781 42.570 1.00 53.59 175 ASN A C 1
ATOM 1370 O O . ASN A 1 175 ? -19.021 -4.508 43.301 1.00 53.59 175 ASN A O 1
ATOM 1374 N N . GLN A 1 176 ? -17.102 -3.428 42.890 1.00 50.47 176 GLN A N 1
ATOM 1375 C CA . GLN A 1 176 ? -16.441 -3.854 44.138 1.00 50.47 176 GLN A CA 1
ATOM 1376 C C . GLN A 1 176 ? -16.611 -2.845 45.286 1.00 50.47 176 GLN A C 1
ATOM 1378 O O . GLN A 1 176 ? -16.582 -3.227 46.453 1.00 50.47 176 GLN A O 1
ATOM 1383 N N . ASN A 1 177 ? -16.881 -1.573 44.977 1.00 46.28 177 ASN A N 1
ATOM 1384 C CA . ASN A 1 177 ? -16.999 -0.509 45.984 1.00 46.28 177 ASN A CA 1
ATOM 1385 C C . ASN A 1 177 ? -18.442 -0.272 46.481 1.00 46.28 177 ASN A C 1
ATOM 1387 O O . ASN A 1 177 ? -18.661 0.558 47.360 1.00 46.28 177 ASN A O 1
ATOM 1391 N N . GLY A 1 178 ? -19.433 -1.003 45.956 1.00 46.88 178 GLY A N 1
ATOM 1392 C CA . GLY A 1 178 ? -20.859 -0.850 46.287 1.00 46.88 178 GLY A CA 1
ATOM 1393 C C . GLY A 1 178 ? -21.383 -1.700 47.455 1.00 46.88 178 GLY A C 1
ATOM 1394 O O . GLY A 1 178 ? -22.592 -1.740 47.671 1.00 46.88 178 GLY A O 1
ATOM 1395 N N . HIS A 1 179 ? -20.527 -2.414 48.196 1.00 43.75 179 HIS A N 1
ATOM 1396 C CA . HIS A 1 179 ? -20.947 -3.302 49.301 1.00 43.75 179 HIS A CA 1
ATOM 1397 C C . HIS A 1 179 ? -20.439 -2.901 50.694 1.00 43.75 179 HIS A C 1
ATOM 1399 O O . HIS A 1 179 ? -20.694 -3.609 51.663 1.00 43.75 179 HIS A O 1
ATOM 1405 N N . ALA A 1 180 ? -19.793 -1.741 50.838 1.00 46.06 180 ALA A N 1
ATOM 1406 C CA . ALA A 1 180 ? -19.288 -1.258 52.129 1.00 46.06 180 ALA A CA 1
ATOM 1407 C C . ALA A 1 180 ? -20.177 -0.177 52.782 1.00 46.06 180 ALA A C 1
ATOM 1409 O O . ALA A 1 180 ? -19.683 0.663 53.529 1.00 46.06 180 ALA A O 1
ATOM 1410 N N . GLY A 1 181 ? -21.484 -0.168 52.504 1.00 46.91 181 GLY A N 1
ATOM 1411 C CA . GLY A 1 181 ? -22.399 0.841 53.034 1.00 46.91 181 GLY A CA 1
ATOM 1412 C C . GLY A 1 181 ? -23.699 0.257 53.571 1.00 46.91 181 GLY A C 1
ATOM 1413 O O . GLY A 1 181 ? -24.565 -0.133 52.795 1.00 46.91 181 GLY A O 1
ATOM 1414 N N . THR A 1 182 ? -23.874 0.371 54.891 1.00 44.81 182 THR A N 1
ATOM 1415 C CA . THR A 1 182 ? -25.147 0.315 55.644 1.00 44.81 182 THR A CA 1
ATOM 1416 C C . THR A 1 182 ? -25.578 -1.050 56.197 1.00 44.81 182 THR A C 1
ATOM 1418 O O . THR A 1 182 ? -26.494 -1.693 55.698 1.00 44.81 182 THR A O 1
ATOM 1421 N N . SER A 1 183 ? -25.007 -1.420 57.349 1.00 35.81 183 SER A N 1
ATOM 1422 C CA . SER A 1 183 ? -25.740 -2.171 58.378 1.00 35.81 183 SER A CA 1
ATOM 1423 C C . SER A 1 183 ? -26.080 -1.215 59.524 1.00 35.81 183 SER A C 1
ATOM 1425 O O . SER A 1 183 ? -25.429 -1.203 60.565 1.00 35.81 183 SER A O 1
ATOM 1427 N N . SER A 1 184 ? -27.080 -0.357 59.312 1.00 39.19 184 SER A N 1
ATOM 1428 C CA . SER A 1 184 ? -27.723 0.400 60.386 1.00 39.19 184 SER A CA 1
ATOM 1429 C C . SER A 1 184 ? -28.772 -0.495 61.041 1.00 39.19 184 SER A C 1
ATOM 1431 O O . SER A 1 184 ? -29.923 -0.548 60.605 1.00 39.19 184 SER A O 1
ATOM 1433 N N . GLN A 1 185 ? -28.370 -1.221 62.081 1.00 37.66 185 GLN A N 1
ATOM 1434 C CA . GLN A 1 185 ? -29.303 -1.907 62.963 1.00 37.66 185 GLN A CA 1
ATOM 1435 C C . GLN A 1 185 ? -29.649 -0.946 64.101 1.00 37.66 185 GLN A C 1
ATOM 1437 O O . GLN A 1 185 ? -28.906 -0.794 65.065 1.00 37.66 185 GLN A O 1
ATOM 1442 N N . GLY A 1 186 ? -30.760 -0.231 63.936 1.00 37.25 186 GLY A N 1
ATOM 1443 C CA . GLY A 1 186 ? -31.367 0.525 65.021 1.00 37.25 186 GLY A CA 1
ATOM 1444 C C . GLY A 1 186 ? -31.996 -0.423 66.037 1.00 37.25 186 GLY A C 1
ATOM 1445 O O . GLY A 1 186 ? -32.698 -1.356 65.642 1.00 37.25 186 GLY A O 1
ATOM 1446 N N . LYS A 1 187 ? -31.745 -0.160 67.324 1.00 36.53 187 LYS A N 1
ATOM 1447 C CA . LYS A 1 187 ? -32.720 -0.263 68.419 1.00 36.53 187 LYS A CA 1
ATOM 1448 C C . LYS A 1 187 ? -32.167 0.364 69.709 1.00 36.53 187 LYS A C 1
ATOM 1450 O O . LYS A 1 187 ? -31.177 -0.102 70.256 1.00 36.53 187 LYS A O 1
ATOM 1455 N N . ASP A 1 188 ? -32.873 1.415 70.118 1.00 33.03 188 ASP A N 1
ATOM 1456 C CA . ASP A 1 188 ? -33.282 1.796 71.476 1.00 33.03 188 ASP A CA 1
ATOM 1457 C C . ASP A 1 188 ? -32.261 2.255 72.542 1.00 33.03 188 ASP A C 1
ATOM 1459 O O . ASP A 1 188 ? -31.539 1.481 73.156 1.00 33.03 188 ASP A O 1
ATOM 1463 N N . ALA A 1 189 ? -32.312 3.578 72.767 1.00 37.81 189 ALA A N 1
ATOM 1464 C CA . ALA A 1 189 ? -32.478 4.322 74.027 1.00 37.81 189 ALA A CA 1
ATOM 1465 C C . ALA A 1 189 ? -31.872 3.790 75.347 1.00 37.81 189 ALA A C 1
ATOM 1467 O O . ALA A 1 189 ? -32.306 2.768 75.863 1.00 37.81 189 ALA A O 1
ATOM 1468 N N . HIS A 1 190 ? -31.023 4.611 75.991 1.00 35.56 190 HIS A N 1
ATOM 1469 C CA . HIS A 1 190 ? -31.348 5.324 77.246 1.00 35.56 190 HIS A CA 1
ATOM 1470 C C . HIS A 1 190 ? -30.212 6.276 77.708 1.00 35.56 190 HIS A C 1
ATOM 1472 O O . HIS A 1 190 ? -29.051 5.897 77.762 1.00 35.56 190 HIS A O 1
ATOM 1478 N N . THR A 1 191 ? -30.618 7.522 77.984 1.00 31.70 191 THR A N 1
ATOM 1479 C CA . THR A 1 191 ? -30.284 8.470 79.077 1.00 31.70 191 THR A CA 1
ATOM 1480 C C . THR A 1 191 ? -28.875 8.613 79.714 1.00 31.70 191 THR A C 1
ATOM 1482 O O . THR A 1 191 ? -28.258 7.646 80.134 1.00 31.70 191 THR A O 1
ATOM 1485 N N . GLU A 1 192 ? -28.541 9.896 79.961 1.00 30.33 192 GLU A N 1
ATOM 1486 C CA . GLU A 1 192 ? -27.738 10.507 81.057 1.00 30.33 192 GLU A CA 1
ATOM 1487 C C . GLU A 1 192 ? -26.289 11.015 80.820 1.00 30.33 192 GLU A C 1
ATOM 1489 O O . GLU A 1 192 ? -25.315 10.278 80.777 1.00 30.33 192 GLU A O 1
ATOM 1494 N N . THR A 1 193 ? -26.211 12.354 80.713 1.00 29.52 193 THR A N 1
ATOM 1495 C CA . THR A 1 193 ? -25.449 13.338 81.524 1.00 29.52 193 THR A CA 1
ATOM 1496 C C . THR A 1 193 ? -23.965 13.119 81.896 1.00 29.52 193 THR A C 1
ATOM 1498 O O . THR A 1 193 ? -23.637 12.222 82.659 1.00 29.52 193 THR A O 1
ATOM 1501 N N . HIS A 1 194 ? -23.127 14.121 81.550 1.00 30.75 194 HIS A N 1
ATOM 1502 C CA . HIS A 1 194 ? -22.273 14.926 82.469 1.00 30.75 194 HIS A CA 1
ATOM 1503 C C . HIS A 1 194 ? -20.768 15.112 82.094 1.00 30.75 194 HIS A C 1
ATOM 1505 O O . HIS A 1 194 ? -19.944 14.233 82.303 1.00 30.75 194 HIS A O 1
ATOM 1511 N N . VAL A 1 195 ? -20.458 16.334 81.617 1.00 32.62 195 VAL A N 1
ATOM 1512 C CA . VAL A 1 195 ? -19.314 17.269 81.857 1.00 32.62 195 VAL A CA 1
ATOM 1513 C C . VAL A 1 195 ? -17.853 16.774 81.987 1.00 32.62 195 VAL A C 1
ATOM 1515 O O . VAL A 1 195 ? -17.509 16.118 82.963 1.00 32.62 195 VAL A O 1
ATOM 1518 N N . HIS A 1 196 ? -16.974 17.269 81.093 1.00 34.53 196 HIS A N 1
ATOM 1519 C CA . HIS A 1 196 ? -15.765 18.115 81.332 1.00 34.53 196 HIS A CA 1
ATOM 1520 C C . HIS A 1 196 ? -15.042 18.330 79.977 1.00 34.53 196 HIS A C 1
ATOM 1522 O O . HIS A 1 196 ? -14.811 17.370 79.253 1.00 34.53 196 HIS A O 1
ATOM 1528 N N . ASP A 1 197 ? -14.959 19.548 79.432 1.00 31.59 197 ASP A N 1
ATOM 1529 C CA . ASP A 1 197 ? -13.971 20.630 79.654 1.00 31.59 197 ASP A CA 1
ATOM 1530 C C . ASP A 1 197 ? -12.528 20.289 79.220 1.00 31.59 197 ASP A C 1
ATOM 1532 O O . ASP A 1 197 ? -11.947 19.318 79.701 1.00 31.59 197 ASP A O 1
ATOM 1536 N N . GLY A 1 198 ? -11.954 21.094 78.311 1.00 28.88 198 GLY A N 1
ATOM 1537 C CA . GLY A 1 198 ? -10.587 20.893 77.803 1.00 28.88 198 GLY A CA 1
ATOM 1538 C C . GLY A 1 198 ? -10.236 21.519 76.440 1.00 28.88 198 GLY A C 1
ATOM 1539 O O . GLY A 1 198 ? -10.017 20.802 75.475 1.00 28.88 198 GLY A O 1
ATOM 1540 N N . CYS A 1 199 ? -10.179 22.853 76.395 1.00 30.03 199 CYS A N 1
ATOM 1541 C CA . CYS A 1 199 ? -9.176 23.725 75.744 1.00 30.03 199 CYS A CA 1
ATOM 1542 C C . CYS A 1 199 ? -8.498 23.378 74.378 1.00 30.03 199 CYS A C 1
ATOM 1544 O O . CYS A 1 199 ? -7.733 22.427 74.259 1.00 30.03 199 CYS A O 1
ATOM 1546 N N . THR A 1 200 ? -8.627 24.340 73.443 1.00 31.75 200 THR A N 1
ATOM 1547 C CA . THR A 1 200 ? -7.658 24.831 72.419 1.00 31.75 200 THR A CA 1
ATOM 1548 C C . THR A 1 200 ? -7.092 23.885 71.347 1.00 31.75 200 THR A C 1
ATOM 1550 O O . THR A 1 200 ? -6.240 23.056 71.628 1.00 31.75 200 THR A O 1
ATOM 1553 N N . SER A 1 201 ? -7.373 24.161 70.067 1.00 33.78 201 SER A N 1
ATOM 1554 C CA . SER A 1 201 ? -6.492 25.011 69.242 1.00 33.78 201 SER A CA 1
ATOM 1555 C C . SER A 1 201 ? -7.051 25.187 67.827 1.00 33.78 201 SER A C 1
ATOM 1557 O O . SER A 1 201 ? -7.401 24.241 67.129 1.00 33.78 201 SER A O 1
ATOM 1559 N N . GLU A 1 202 ? -7.092 26.447 67.435 1.00 33.19 202 GLU A N 1
ATOM 1560 C CA . GLU A 1 202 ? -7.321 27.019 66.117 1.00 33.19 202 GLU A CA 1
ATOM 1561 C C . GLU A 1 202 ? -6.136 26.707 65.183 1.00 33.19 202 GLU A C 1
ATOM 1563 O O . GLU A 1 202 ? -5.006 26.973 65.577 1.00 33.19 202 GLU A O 1
ATOM 1568 N N . VAL A 1 203 ? -6.374 26.181 63.970 1.00 37.75 203 VAL A N 1
ATOM 1569 C CA . VAL A 1 203 ? -5.597 26.503 62.752 1.00 37.75 203 VAL A CA 1
ATOM 1570 C C . VAL A 1 203 ? -6.511 26.369 61.529 1.00 37.75 203 VAL A C 1
ATOM 1572 O O . VAL A 1 203 ? -7.284 25.426 61.380 1.00 37.75 203 VAL A O 1
ATOM 1575 N N . SER A 1 204 ? -6.400 27.394 60.697 1.00 34.28 204 SER A N 1
ATOM 1576 C CA . SER A 1 204 ? -7.199 27.780 59.543 1.00 34.28 204 SER A CA 1
ATOM 1577 C C . SER A 1 204 ? -6.797 27.079 58.230 1.00 34.28 204 SER A C 1
ATOM 1579 O O . SER A 1 204 ? -5.796 26.371 58.179 1.00 34.28 204 SER A O 1
ATOM 1581 N N . LEU A 1 205 ? -7.543 27.438 57.174 1.00 31.12 205 LEU A N 1
ATOM 1582 C CA . LEU A 1 205 ? -7.224 27.436 55.730 1.00 31.12 205 LEU A CA 1
ATOM 1583 C C . LEU A 1 205 ? -7.835 26.352 54.812 1.00 31.12 205 LEU A C 1
ATOM 1585 O O . LEU A 1 205 ? -7.282 25.291 54.553 1.00 31.12 205 LEU A O 1
ATOM 1589 N N . GLU A 1 206 ? -8.988 26.750 54.258 1.00 31.88 206 GLU A N 1
ATOM 1590 C CA . GLU A 1 206 ? -9.233 26.957 52.816 1.00 31.88 206 GLU A CA 1
ATOM 1591 C C . GLU A 1 206 ? -9.172 25.774 51.827 1.00 31.88 206 GLU A C 1
ATOM 1593 O O . GLU A 1 206 ? -8.162 25.432 51.226 1.00 31.88 206 GLU A O 1
ATOM 1598 N N . ARG A 1 207 ? -10.373 25.241 51.561 1.00 31.53 207 ARG A N 1
ATOM 1599 C CA . ARG A 1 207 ? -11.106 25.295 50.275 1.00 31.53 207 ARG A CA 1
ATOM 1600 C C . ARG A 1 207 ? -10.279 25.571 49.000 1.00 31.53 207 ARG A C 1
ATOM 1602 O O . ARG A 1 207 ? -9.823 26.686 48.789 1.00 31.53 207 ARG A O 1
ATOM 1609 N N . CYS A 1 208 ? -10.351 24.646 48.039 1.00 29.53 208 CYS A N 1
ATOM 1610 C CA . CYS A 1 208 ? -10.450 24.989 46.615 1.00 29.53 208 CYS A CA 1
ATOM 1611 C C . CYS A 1 208 ? -11.222 23.912 45.837 1.00 29.53 208 CYS A C 1
ATOM 1613 O O . CYS A 1 208 ? -10.736 22.817 45.572 1.00 29.53 208 CYS A O 1
ATOM 1615 N N . SER A 1 209 ? -12.448 24.261 45.461 1.00 32.09 209 SER A N 1
ATOM 1616 C CA . SER A 1 209 ? -13.185 23.672 44.346 1.00 32.09 209 SER A CA 1
ATOM 1617 C C . SER A 1 209 ? -13.285 24.762 43.287 1.00 32.09 209 SER A C 1
ATOM 1619 O O . SER A 1 209 ? -13.647 25.882 43.647 1.00 32.09 209 SER A O 1
ATOM 1621 N N . SER A 1 210 ? -13.006 24.446 42.021 1.00 31.08 210 SER A N 1
ATOM 1622 C CA . SER A 1 210 ? -13.852 24.760 40.851 1.00 31.08 210 SER A CA 1
ATOM 1623 C C . SER A 1 210 ? -13.051 24.712 39.552 1.00 31.08 210 SER A C 1
ATOM 1625 O O . SER A 1 210 ? -11.994 25.321 39.416 1.00 31.08 210 SER A O 1
ATOM 1627 N N . ALA A 1 211 ? -13.628 24.006 38.587 1.00 35.56 211 ALA A N 1
ATOM 1628 C CA . ALA A 1 211 ? -13.401 24.196 37.167 1.00 35.56 211 ALA A CA 1
ATOM 1629 C C . ALA A 1 211 ? -13.984 25.543 36.697 1.00 35.56 211 ALA A C 1
ATOM 1631 O O . ALA A 1 211 ? -14.988 25.986 37.251 1.00 35.56 211 ALA A O 1
ATOM 1632 N N . ALA A 1 212 ? -13.401 26.136 35.651 1.00 33.41 212 ALA A N 1
ATOM 1633 C CA . ALA A 1 212 ? -14.074 26.542 34.405 1.00 33.41 212 ALA A CA 1
ATOM 1634 C C . ALA A 1 212 ? -13.265 27.599 33.631 1.00 33.41 212 ALA A C 1
ATOM 1636 O O . ALA A 1 212 ? -12.664 28.512 34.189 1.00 33.41 212 ALA A O 1
ATOM 1637 N N . SER A 1 213 ? -13.301 27.430 32.315 1.00 32.78 213 SER A N 1
ATOM 1638 C CA . SER A 1 213 ? -12.706 28.214 31.236 1.00 32.78 213 SER A CA 1
ATOM 1639 C C . SER A 1 213 ? -13.209 29.661 31.142 1.00 32.78 213 SER A C 1
ATOM 1641 O O . SER A 1 213 ? -14.388 29.908 31.391 1.00 32.78 213 SER A O 1
ATOM 1643 N N . SER A 1 214 ? -12.382 30.577 30.615 1.00 32.44 214 SER A N 1
ATOM 1644 C CA . SER A 1 214 ? -12.684 31.393 29.414 1.00 32.44 214 SER A CA 1
ATOM 1645 C C . SER A 1 214 ? -11.560 32.379 29.060 1.00 32.44 214 SER A C 1
ATOM 1647 O O . SER A 1 214 ? -10.744 32.754 29.893 1.00 32.44 214 SER A O 1
ATOM 1649 N N . ALA A 1 215 ? -11.528 32.724 27.773 1.00 37.59 215 ALA A N 1
ATOM 1650 C CA . ALA A 1 215 ? -10.446 33.312 26.987 1.00 37.59 215 ALA A CA 1
ATOM 1651 C C . ALA A 1 215 ? -10.281 34.844 27.073 1.00 37.59 215 ALA A C 1
ATOM 1653 O O . ALA A 1 215 ? -11.224 35.542 27.431 1.00 37.59 215 ALA A O 1
ATOM 1654 N N . SER A 1 216 ? -9.123 35.348 26.604 1.00 29.66 216 SER A N 1
ATOM 1655 C CA . SER A 1 216 ? -9.024 36.420 25.582 1.00 29.66 216 SER A CA 1
ATOM 1656 C C . SER A 1 216 ? -7.572 36.876 25.295 1.00 29.66 216 SER A C 1
ATOM 1658 O O . SER A 1 216 ? -6.925 37.450 26.162 1.00 29.66 216 SER A O 1
ATOM 1660 N N . SER A 1 217 ? -7.148 36.679 24.036 1.00 33.22 217 SER A N 1
ATOM 1661 C CA . SER A 1 217 ? -6.471 37.609 23.096 1.00 33.22 217 SER A CA 1
ATOM 1662 C C . SER A 1 217 ? -5.261 38.471 23.511 1.00 33.22 217 SER A C 1
ATOM 1664 O O . SER A 1 217 ? -5.413 39.445 24.244 1.00 33.22 217 SER A O 1
ATOM 1666 N N . ALA A 1 218 ? -4.128 38.253 22.828 1.00 32.66 218 ALA A N 1
ATOM 1667 C CA . ALA A 1 218 ? -3.280 39.307 22.250 1.00 32.66 218 ALA A CA 1
ATOM 1668 C C . ALA A 1 218 ? -2.421 38.722 21.107 1.00 32.66 218 ALA A C 1
ATOM 1670 O O . ALA A 1 218 ? -1.944 37.593 21.202 1.00 32.66 218 ALA A O 1
ATOM 1671 N N . GLU A 1 219 ? -2.288 39.485 20.025 1.00 38.28 219 GLU A N 1
ATOM 1672 C CA . GLU A 1 219 ? -1.732 39.089 18.730 1.00 38.28 219 GLU A CA 1
ATOM 1673 C C . GLU A 1 219 ? -0.209 38.916 18.708 1.00 38.28 219 GLU A C 1
ATOM 1675 O O . GLU A 1 219 ? 0.523 39.676 19.343 1.00 38.28 219 GLU A O 1
ATOM 1680 N N . ALA A 1 220 ? 0.261 37.967 17.896 1.00 35.62 220 ALA A N 1
ATOM 1681 C CA . ALA A 1 220 ? 1.607 37.962 17.338 1.00 35.62 220 ALA A CA 1
ATOM 1682 C C . ALA A 1 220 ? 1.614 37.168 16.021 1.00 35.62 220 ALA A C 1
ATOM 1684 O O . ALA A 1 220 ? 1.411 35.953 16.015 1.00 35.62 220 ALA A O 1
ATOM 1685 N N . ASP A 1 221 ? 1.855 37.884 14.921 1.00 40.34 221 ASP A N 1
ATOM 1686 C CA . ASP A 1 221 ? 2.184 37.363 13.594 1.00 40.34 221 ASP A CA 1
ATOM 1687 C C . ASP A 1 221 ? 3.301 36.317 13.680 1.00 40.34 221 ASP A C 1
ATOM 1689 O O . ASP A 1 221 ? 4.469 36.640 13.899 1.00 40.34 221 ASP A O 1
ATOM 1693 N N . THR A 1 222 ? 2.946 35.056 13.465 1.00 35.06 222 THR A N 1
ATOM 1694 C CA . THR A 1 222 ? 3.868 34.025 12.988 1.00 35.06 222 THR A CA 1
ATOM 1695 C C . THR A 1 222 ? 3.078 33.093 12.084 1.00 35.06 222 THR A C 1
ATOM 1697 O O . THR A 1 222 ? 2.001 32.623 12.457 1.00 35.06 222 THR A O 1
ATOM 1700 N N . GLU A 1 223 ? 3.596 32.890 10.871 1.00 41.62 223 GLU A N 1
ATOM 1701 C CA . GLU A 1 223 ? 3.075 31.980 9.853 1.00 41.62 223 GLU A CA 1
ATOM 1702 C C . GLU A 1 223 ? 2.664 30.663 10.506 1.00 41.62 223 GLU A C 1
ATOM 1704 O O . GLU A 1 223 ? 3.488 29.856 10.940 1.00 41.62 223 GLU A O 1
ATOM 1709 N N . THR A 1 224 ? 1.355 30.494 10.661 1.00 30.95 224 THR A N 1
ATOM 1710 C CA . THR A 1 224 ? 0.795 29.336 11.332 1.00 30.95 224 THR A CA 1
ATOM 1711 C C . THR A 1 224 ? 0.871 28.194 10.333 1.00 30.95 224 THR A C 1
ATOM 1713 O O . THR A 1 224 ? 0.022 28.082 9.447 1.00 30.95 224 THR A O 1
ATOM 1716 N N . GLU A 1 225 ? 1.918 27.369 10.445 1.00 44.56 225 GLU A N 1
ATOM 1717 C CA . GLU A 1 225 ? 1.933 26.041 9.840 1.00 44.56 225 GLU A CA 1
ATOM 1718 C C . GLU A 1 225 ? 0.641 25.347 10.266 1.00 44.56 225 GLU A C 1
ATOM 1720 O O . GLU A 1 225 ? 0.441 24.970 11.424 1.00 44.56 225 GLU A O 1
ATOM 1725 N N . THR A 1 226 ? -0.284 25.253 9.316 1.00 42.00 226 THR A N 1
ATOM 1726 C CA . THR A 1 226 ? -1.488 24.449 9.466 1.00 42.00 226 THR A CA 1
ATOM 1727 C C . THR A 1 226 ? -0.999 23.038 9.781 1.00 42.00 226 THR A C 1
ATOM 1729 O O . THR A 1 226 ? -0.081 22.583 9.094 1.00 42.00 226 THR A O 1
ATOM 1732 N N . PRO A 1 227 ? -1.505 22.352 10.823 1.00 43.31 227 PRO A N 1
ATOM 1733 C CA . PRO A 1 227 ? -1.038 21.016 11.150 1.00 43.31 227 PRO A CA 1
ATOM 1734 C C . PRO A 1 227 ? -1.375 20.102 9.977 1.00 43.31 227 PRO A C 1
ATOM 1736 O O . PRO A 1 227 ? -2.510 19.653 9.827 1.00 43.31 227 PRO A O 1
ATOM 1739 N N . LEU A 1 228 ? -0.374 19.904 9.120 1.00 49.25 228 LEU A N 1
ATOM 1740 C CA . LEU A 1 228 ? -0.479 19.101 7.921 1.00 49.25 228 LEU A CA 1
ATOM 1741 C C . LEU A 1 228 ? -0.939 17.711 8.337 1.00 49.25 228 LEU A C 1
ATOM 1743 O O . LEU A 1 228 ? -0.382 17.101 9.263 1.00 49.25 228 LEU A O 1
ATOM 1747 N N . SER A 1 229 ? -1.963 17.227 7.648 1.00 51.75 229 SER A N 1
ATOM 1748 C CA . SER A 1 229 ? -2.425 15.853 7.778 1.00 51.75 229 SER A CA 1
ATOM 1749 C C . SER A 1 229 ? -1.243 14.895 7.575 1.00 51.75 229 SER A C 1
ATOM 1751 O O . SER A 1 229 ? -0.258 15.207 6.895 1.00 51.75 229 SER A O 1
ATOM 1753 N N . LEU A 1 230 ? -1.299 13.705 8.175 1.00 52.25 230 LEU A N 1
ATOM 1754 C CA . LEU A 1 230 ? -0.249 12.696 7.971 1.00 52.25 230 LEU A CA 1
ATOM 1755 C C . LEU A 1 230 ? -0.063 12.355 6.476 1.00 52.25 230 LEU A C 1
ATOM 1757 O O . LEU A 1 230 ? 1.062 12.055 6.065 1.00 52.25 230 LEU A O 1
ATOM 1761 N N . CYS A 1 231 ? -1.128 12.514 5.678 1.00 44.28 231 CYS A N 1
ATOM 1762 C CA . CYS A 1 231 ? -1.134 12.439 4.217 1.00 44.28 231 CYS A CA 1
ATOM 1763 C C . CYS A 1 231 ? -0.163 13.452 3.581 1.00 44.28 231 CYS A C 1
ATOM 1765 O O . CYS A 1 231 ? 0.748 13.079 2.840 1.00 44.28 231 CYS A O 1
ATOM 1767 N N . GLU A 1 232 ? -0.264 14.732 3.947 1.00 44.75 232 GLU A N 1
ATOM 1768 C CA . GLU A 1 232 ? 0.610 15.785 3.415 1.00 44.75 232 GLU A CA 1
ATOM 1769 C C . GLU A 1 232 ? 2.070 15.574 3.836 1.00 44.75 232 GLU A C 1
ATOM 1771 O O . GLU A 1 232 ? 2.985 15.744 3.030 1.00 44.75 232 GLU A O 1
ATOM 1776 N N . ARG A 1 233 ? 2.320 15.127 5.072 1.00 52.09 233 ARG A N 1
ATOM 1777 C CA . ARG A 1 233 ? 3.692 14.903 5.568 1.00 52.09 233 ARG A CA 1
ATOM 1778 C C . ARG A 1 233 ? 4.388 13.743 4.852 1.00 52.09 233 ARG A C 1
ATOM 1780 O O . ARG A 1 233 ? 5.570 13.859 4.518 1.00 52.09 233 ARG A O 1
ATOM 1787 N N . SER A 1 234 ? 3.665 12.660 4.579 1.00 49.62 234 SER A N 1
ATOM 1788 C CA . SER A 1 234 ? 4.195 11.499 3.855 1.00 49.62 234 SER A CA 1
ATOM 1789 C C . SER A 1 234 ? 4.405 11.830 2.376 1.00 49.62 234 SER A C 1
ATOM 1791 O O . SER A 1 234 ? 5.499 11.623 1.844 1.00 49.62 234 SER A O 1
ATOM 1793 N N . ALA A 1 235 ? 3.417 12.458 1.732 1.00 52.94 235 ALA A N 1
ATOM 1794 C CA . ALA A 1 235 ? 3.513 12.902 0.343 1.00 52.94 235 ALA A CA 1
ATOM 1795 C C . ALA A 1 235 ? 4.687 13.873 0.114 1.00 52.94 235 ALA A C 1
ATOM 1797 O O . ALA A 1 235 ? 5.388 13.763 -0.896 1.00 52.94 235 ALA A O 1
ATOM 1798 N N . LEU A 1 236 ? 4.969 14.775 1.063 1.00 50.81 236 LEU A N 1
ATOM 1799 C CA . LEU A 1 236 ? 6.108 15.698 0.996 1.00 50.81 236 LEU A CA 1
ATOM 1800 C C . LEU A 1 236 ? 7.464 14.983 1.110 1.00 50.81 236 LEU A C 1
ATOM 1802 O O . LEU A 1 236 ? 8.408 15.334 0.394 1.00 50.81 236 LEU A O 1
ATOM 1806 N N . GLN A 1 237 ? 7.581 13.955 1.957 1.00 55.16 237 GLN A N 1
ATOM 1807 C CA . GLN A 1 237 ? 8.828 13.196 2.118 1.00 55.16 237 GLN A CA 1
ATOM 1808 C C . GLN A 1 237 ? 9.178 12.396 0.847 1.00 55.16 237 GLN A C 1
ATOM 1810 O O . GLN A 1 237 ? 10.343 12.340 0.430 1.00 55.16 237 GLN A O 1
ATOM 1815 N N . PHE A 1 238 ? 8.166 11.851 0.168 1.00 51.16 238 PHE A N 1
ATOM 1816 C CA . PHE A 1 238 ? 8.341 11.140 -1.101 1.00 51.16 238 PHE A CA 1
ATOM 1817 C C . PHE A 1 238 ? 8.522 12.091 -2.296 1.00 51.16 238 PHE A C 1
ATOM 1819 O O . PHE A 1 238 ? 9.426 11.876 -3.110 1.00 51.16 238 PHE A O 1
ATOM 1826 N N . SER A 1 239 ? 7.775 13.198 -2.356 1.00 48.56 239 SER A N 1
ATOM 1827 C CA . SER A 1 239 ? 7.921 14.231 -3.397 1.00 48.56 239 SER A CA 1
ATOM 1828 C C . SER A 1 239 ? 9.298 14.899 -3.363 1.00 48.56 239 SER A C 1
ATOM 1830 O O . SER A 1 239 ? 9.911 15.113 -4.407 1.00 48.56 239 SER A O 1
ATOM 1832 N N . SER A 1 240 ? 9.852 15.137 -2.168 1.00 52.19 240 SER A N 1
ATOM 1833 C CA . SER A 1 240 ? 11.224 15.640 -1.982 1.00 52.19 240 SER A CA 1
ATOM 1834 C C . SER A 1 240 ? 12.281 14.697 -2.571 1.00 52.19 240 SER A C 1
ATOM 1836 O O . SER A 1 240 ? 13.267 15.135 -3.173 1.00 52.19 240 SER A O 1
ATOM 1838 N N . THR A 1 241 ? 12.058 13.385 -2.466 1.00 53.34 241 THR A N 1
ATOM 1839 C CA . THR A 1 241 ? 12.950 12.370 -3.045 1.00 53.34 241 THR A CA 1
ATOM 1840 C C . THR A 1 241 ? 12.893 12.401 -4.575 1.00 53.34 241 THR A C 1
ATOM 1842 O O . THR A 1 241 ? 13.929 12.332 -5.243 1.00 53.34 241 THR A O 1
ATOM 1845 N N . PHE A 1 242 ? 11.700 12.597 -5.136 1.00 53.22 242 PHE A N 1
ATOM 1846 C CA . PHE A 1 242 ? 11.490 12.686 -6.577 1.00 53.22 242 PHE A CA 1
ATOM 1847 C C . PHE A 1 242 ? 12.039 13.988 -7.185 1.00 53.22 242 PHE A C 1
ATOM 1849 O O . PHE A 1 242 ? 12.714 13.970 -8.218 1.00 53.22 242 PHE A O 1
ATOM 1856 N N . GLU A 1 243 ? 11.858 15.125 -6.506 1.00 53.25 243 GLU A N 1
ATOM 1857 C CA . GLU A 1 243 ? 12.496 16.386 -6.894 1.00 53.25 243 GLU A CA 1
ATOM 1858 C C . GLU A 1 243 ? 14.024 16.297 -6.865 1.00 53.25 243 GLU A C 1
ATOM 1860 O O . GLU A 1 243 ? 14.695 16.859 -7.734 1.00 53.25 243 GLU A O 1
ATOM 1865 N N . ARG A 1 244 ? 14.598 15.593 -5.882 1.00 54.19 244 ARG A N 1
ATOM 1866 C CA . ARG A 1 244 ? 16.052 15.415 -5.777 1.00 54.19 244 ARG A CA 1
ATOM 1867 C C . ARG A 1 244 ? 16.607 14.608 -6.953 1.00 54.19 244 ARG A C 1
ATOM 1869 O O . ARG A 1 244 ? 17.671 14.955 -7.466 1.00 54.19 244 ARG A O 1
ATOM 1876 N N . LEU A 1 245 ? 15.869 13.604 -7.431 1.00 51.75 245 LEU A N 1
ATOM 1877 C CA . LEU A 1 245 ? 16.210 12.852 -8.644 1.00 51.75 245 LEU A CA 1
ATOM 1878 C C . LEU A 1 245 ? 16.145 13.738 -9.901 1.00 51.75 245 LEU A C 1
ATOM 1880 O O . LEU A 1 245 ? 17.082 13.718 -10.699 1.00 51.75 245 LEU A O 1
ATOM 1884 N N . ARG A 1 246 ? 15.117 14.592 -10.037 1.00 53.41 246 ARG A N 1
ATOM 1885 C CA . ARG A 1 246 ? 15.022 15.574 -11.140 1.00 53.41 246 ARG A CA 1
ATOM 1886 C C . ARG A 1 246 ? 16.145 16.625 -11.096 1.00 53.41 246 ARG A C 1
ATOM 1888 O O . ARG A 1 246 ? 16.708 16.971 -12.132 1.00 53.41 246 ARG A O 1
ATOM 1895 N N . LYS A 1 247 ? 16.523 17.112 -9.907 1.00 49.38 247 LYS A N 1
ATOM 1896 C CA . LYS A 1 247 ? 17.588 18.122 -9.719 1.00 49.38 247 LYS A CA 1
ATOM 1897 C C . LYS A 1 247 ? 18.999 17.550 -9.925 1.00 49.38 247 LYS A C 1
ATOM 1899 O O . LYS A 1 247 ? 19.871 18.263 -10.417 1.00 49.38 247 LYS A O 1
ATOM 1904 N N . SER A 1 248 ? 19.234 16.270 -9.620 1.00 48.34 248 SER A N 1
ATOM 1905 C CA . SER A 1 248 ? 20.548 15.630 -9.797 1.00 48.34 248 SER A CA 1
ATOM 1906 C C . SER A 1 248 ? 20.956 15.436 -11.264 1.00 48.34 248 SER A C 1
ATOM 1908 O O . SER A 1 248 ? 22.149 15.328 -11.539 1.00 48.34 248 SER A O 1
ATOM 1910 N N . GLY A 1 249 ? 20.007 15.421 -12.207 1.00 45.38 249 GLY A N 1
ATOM 1911 C CA . GLY A 1 249 ? 20.293 15.381 -13.650 1.00 45.38 249 GLY A CA 1
ATOM 1912 C C . GLY A 1 249 ? 20.693 16.735 -14.249 1.00 45.38 249 GLY A C 1
ATOM 1913 O O . GLY A 1 249 ? 21.058 16.809 -15.417 1.00 45.38 249 GLY A O 1
ATOM 1914 N N . ARG A 1 250 ? 20.634 17.813 -13.456 1.00 44.16 250 ARG A N 1
ATOM 1915 C CA . ARG A 1 250 ? 20.873 19.193 -13.887 1.00 44.16 250 ARG A CA 1
ATOM 1916 C C . ARG A 1 250 ? 22.177 19.726 -13.283 1.00 44.16 250 ARG A C 1
ATOM 1918 O O . ARG A 1 250 ? 22.175 20.728 -12.573 1.00 44.16 250 ARG A O 1
ATOM 1925 N N . ARG A 1 251 ? 23.303 19.053 -13.526 1.00 40.91 251 ARG A N 1
ATOM 1926 C CA . ARG A 1 251 ? 24.634 19.648 -13.312 1.00 40.91 251 ARG A CA 1
ATOM 1927 C C . ARG A 1 251 ? 25.275 19.923 -14.671 1.00 40.91 251 ARG A C 1
ATOM 1929 O O . ARG A 1 251 ? 25.368 19.018 -15.492 1.00 40.91 251 ARG A O 1
ATOM 1936 N N . LYS A 1 252 ? 25.580 21.209 -14.877 1.00 37.78 252 LYS A N 1
ATOM 1937 C CA . LYS A 1 252 ? 26.332 21.777 -16.004 1.00 37.78 252 LYS A CA 1
ATOM 1938 C C . LYS A 1 252 ? 27.713 21.152 -16.120 1.00 37.78 252 LYS A C 1
ATOM 1940 O O . LYS A 1 252 ? 28.290 20.860 -15.048 1.00 37.78 252 LYS A O 1
#

Organism: NCBI:txid210632

Sequence (252 aa):
MILGDVDPGSILTDKLQLMCTYLQKRIGTLCTLIKVQGDFEASVKDMLQGLDGLWAQLEELHARVTLTKRGSREQVAVALVQSDAESLFTVVSHHRKRLQSCHAHLKDSTQVLQEITWSHTHTSNSVNSSMESVWPELLLQANIEQFDKVQEGFHSLEQQTSTFQAHLEGLGKGNQNGHAGTSSQGKDAHTETHVHDGCTSEVSLERCSSAASSASSAEADTETETPLSLCERSALQFSSTFERLRKSGRRK

Foldseek 3Di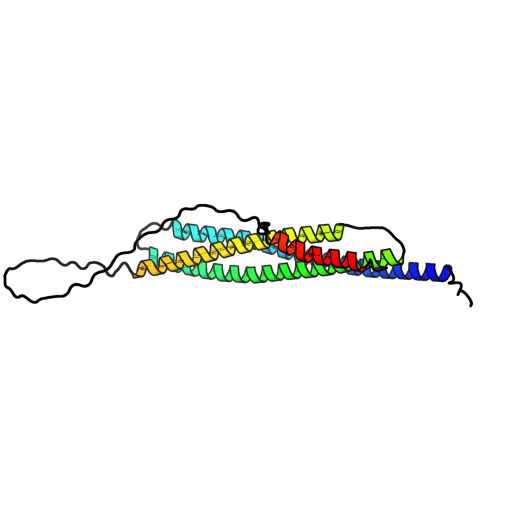:
DDPPPPPPVVLVVVLVVLVVVLVVVLVVLVVQLVVLVVQLVVLLVVLVVLLVVLVVLLVVLVCLVVVPDDDDCVVVSLVVSLVSLVVSVVSLVVSVVSLVSSVVSLVSSLVSLVVSQLSCVVSCVSNVHDDDDCVSVVVNLVSLVSSVVSVVSSVVSVVSSVVVNVVSVVVVVVVVPPPPDDPPDDDDDDDDDDDDDDDDDDDDDDDDDDDDDDDDDDDDDDDDPDPDDPSRVVSVVSVVVVVVSVVVVDDD

pLDDT: mean 73.53, std 25.05, range [28.88, 98.44]

Radius of gyration: 35.01 Å; chains: 1; bounding box: 80×52×120 Å